Protein AF-A0A935ZAV9-F1 (afdb_monomer_lite)

Structure (mmCIF, N/CA/C/O backbone):
data_AF-A0A935ZAV9-F1
#
_entry.id   AF-A0A935ZAV9-F1
#
loop_
_atom_site.group_PDB
_atom_site.id
_atom_site.type_symbol
_atom_site.label_atom_id
_atom_site.label_alt_id
_atom_site.label_comp_id
_atom_site.label_asym_id
_atom_site.label_entity_id
_atom_site.label_seq_id
_atom_site.pdbx_PDB_ins_code
_atom_site.Cartn_x
_atom_site.Cartn_y
_atom_site.Cartn_z
_atom_site.occupancy
_atom_site.B_iso_or_equiv
_atom_site.auth_seq_id
_atom_site.auth_comp_id
_atom_site.auth_asym_id
_atom_site.auth_atom_id
_atom_site.pdbx_PDB_model_num
ATOM 1 N N . MET A 1 1 ? 14.485 34.099 -5.946 1.00 43.50 1 MET A N 1
ATOM 2 C CA . MET A 1 1 ? 13.187 33.545 -5.501 1.00 43.50 1 MET A CA 1
ATOM 3 C C . MET A 1 1 ? 12.694 32.534 -6.535 1.00 43.50 1 MET A C 1
ATOM 5 O O . MET A 1 1 ? 12.599 32.902 -7.694 1.00 43.50 1 MET A O 1
ATOM 9 N N . LYS A 1 2 ? 12.379 31.313 -6.068 1.00 45.59 2 LYS A N 1
ATOM 10 C CA . LYS A 1 2 ? 11.616 30.202 -6.690 1.00 45.59 2 LYS A CA 1
ATOM 11 C C . LYS A 1 2 ? 12.230 29.409 -7.869 1.00 45.59 2 LYS A C 1
ATOM 13 O O . LYS A 1 2 ? 12.026 29.769 -9.021 1.00 45.59 2 LYS A O 1
ATOM 18 N N . PRO A 1 3 ? 12.740 28.197 -7.570 1.00 45.09 3 PRO A N 1
ATOM 19 C CA . PRO A 1 3 ? 12.502 27.020 -8.402 1.00 45.09 3 PRO A CA 1
ATOM 20 C C . PRO A 1 3 ? 11.948 25.878 -7.530 1.00 45.09 3 PRO A C 1
ATOM 22 O O . PRO A 1 3 ? 12.701 25.144 -6.908 1.00 45.09 3 PRO A O 1
ATOM 25 N N . PHE A 1 4 ? 10.623 25.750 -7.432 1.00 43.78 4 PHE A N 1
ATOM 26 C CA . PHE A 1 4 ? 9.989 24.613 -6.733 1.00 43.78 4 PHE A CA 1
ATOM 27 C C . PHE A 1 4 ? 8.738 24.073 -7.446 1.00 43.78 4 PHE A C 1
ATOM 29 O O . PHE A 1 4 ? 8.015 23.256 -6.893 1.00 43.78 4 PHE A O 1
ATOM 36 N N . VAL A 1 5 ? 8.472 24.502 -8.686 1.00 46.38 5 VAL A N 1
ATOM 37 C CA . VAL A 1 5 ? 7.206 24.189 -9.382 1.00 46.38 5 VAL A CA 1
ATOM 38 C C . VAL A 1 5 ? 7.330 23.034 -10.393 1.00 46.38 5 VAL A C 1
ATOM 40 O O . VAL A 1 5 ? 6.319 22.494 -10.820 1.00 46.38 5 VAL A O 1
ATOM 43 N N . PHE A 1 6 ? 8.534 22.559 -10.731 1.00 43.16 6 PHE A N 1
ATOM 44 C CA . PHE A 1 6 ? 8.693 21.525 -11.773 1.00 43.16 6 PHE A CA 1
ATOM 45 C C . PHE A 1 6 ? 8.600 20.062 -11.297 1.00 43.16 6 PHE A C 1
ATOM 47 O O . PHE A 1 6 ? 8.481 19.167 -12.129 1.00 43.16 6 PHE A O 1
ATOM 54 N N . ALA A 1 7 ? 8.603 19.785 -9.990 1.00 44.31 7 ALA A N 1
ATOM 55 C CA . ALA A 1 7 ? 8.654 18.404 -9.490 1.00 44.31 7 ALA A CA 1
ATOM 56 C C . ALA A 1 7 ? 7.299 17.661 -9.514 1.00 44.31 7 ALA A C 1
ATOM 58 O O . ALA A 1 7 ? 7.276 16.434 -9.507 1.00 44.31 7 ALA A O 1
ATOM 59 N N . ALA A 1 8 ? 6.166 18.369 -9.585 1.00 42.06 8 ALA A N 1
ATOM 60 C CA . ALA A 1 8 ? 4.841 17.745 -9.482 1.00 42.06 8 ALA A CA 1
ATOM 61 C C . ALA A 1 8 ? 4.326 17.110 -10.793 1.00 42.06 8 ALA A C 1
ATOM 63 O O . ALA A 1 8 ? 3.397 16.310 -10.754 1.00 42.06 8 ALA A O 1
ATOM 64 N N . ALA A 1 9 ? 4.927 17.421 -11.949 1.00 39.69 9 ALA A N 1
ATOM 65 C CA . ALA A 1 9 ? 4.465 16.927 -13.254 1.00 39.69 9 ALA A CA 1
ATOM 66 C C . ALA A 1 9 ? 5.193 15.659 -13.754 1.00 39.69 9 ALA A C 1
ATOM 68 O O . ALA A 1 9 ? 4.781 15.073 -14.751 1.00 39.69 9 ALA A O 1
ATOM 69 N N . LEU A 1 10 ? 6.264 15.218 -13.082 1.00 41.69 10 LEU A N 1
ATOM 70 C CA . LEU A 1 10 ? 7.102 14.092 -13.531 1.00 41.69 10 LEU A CA 1
ATOM 71 C C . LEU A 1 10 ? 6.680 12.726 -12.968 1.00 41.69 10 LEU A C 1
ATOM 73 O O . LEU A 1 10 ? 6.936 11.703 -13.598 1.00 41.69 10 LEU A O 1
ATOM 77 N N . VAL A 1 11 ? 5.999 12.702 -11.821 1.00 43.56 11 VAL A N 1
ATOM 78 C CA . VAL A 1 11 ? 5.548 11.462 -11.167 1.00 43.56 11 VAL A CA 1
ATOM 79 C C . VAL A 1 11 ? 4.555 10.651 -12.023 1.00 43.56 11 VAL A C 1
ATOM 81 O O . VAL A 1 11 ? 4.775 9.448 -12.167 1.00 43.56 11 VAL A O 1
ATOM 84 N N . PRO A 1 12 ? 3.519 11.239 -12.664 1.00 43.62 12 PRO A N 1
ATOM 85 C CA . PRO A 1 12 ? 2.631 10.452 -13.524 1.00 43.62 12 PRO A CA 1
ATOM 86 C C . PRO A 1 12 ? 3.338 9.936 -14.789 1.00 43.62 12 PRO A C 1
ATOM 88 O O . PRO A 1 12 ? 3.048 8.832 -15.239 1.00 43.62 12 PRO A O 1
ATOM 91 N N . SER A 1 13 ? 4.310 10.674 -15.333 1.00 40.16 13 SER A N 1
ATOM 92 C CA . SER A 1 13 ? 4.983 10.313 -16.591 1.00 40.16 13 SER A CA 1
ATOM 93 C C . SER A 1 13 ? 5.904 9.097 -16.465 1.00 40.16 13 SER A C 1
ATOM 95 O O . SER A 1 13 ? 5.968 8.288 -17.387 1.00 40.16 13 SER A O 1
ATOM 97 N N . VAL A 1 14 ? 6.587 8.921 -15.328 1.00 47.88 14 VAL A N 1
ATOM 98 C CA . VAL A 1 14 ? 7.453 7.747 -15.099 1.00 47.88 14 VAL A CA 1
ATOM 99 C C . VAL A 1 14 ? 6.618 6.485 -14.871 1.00 47.88 14 VAL A C 1
ATOM 101 O O . VAL A 1 14 ? 6.943 5.428 -15.409 1.00 47.88 14 VAL A O 1
ATOM 104 N N . 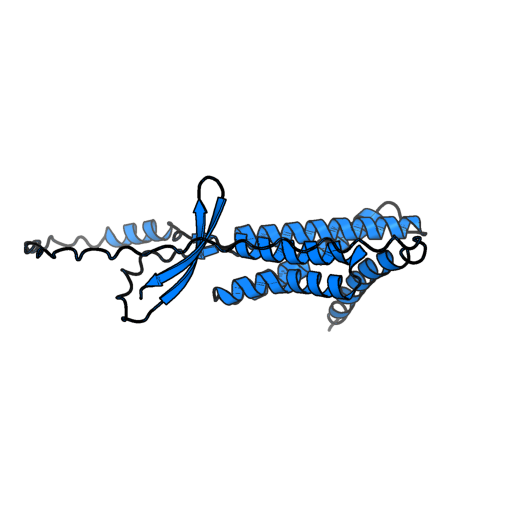LEU A 1 15 ? 5.498 6.598 -14.150 1.00 45.81 15 LEU A N 1
ATOM 105 C CA . LEU A 1 15 ? 4.590 5.470 -13.939 1.00 45.81 15 LEU A CA 1
ATOM 106 C C . LEU A 1 15 ? 3.912 5.037 -15.251 1.00 45.81 15 LEU A C 1
ATOM 108 O O . LEU A 1 15 ? 3.812 3.845 -15.534 1.00 45.81 15 LEU A O 1
ATOM 112 N N . VAL A 1 16 ? 3.519 6.002 -16.092 1.00 49.62 16 VAL A N 1
ATOM 113 C CA . VAL A 1 16 ? 2.984 5.738 -17.437 1.00 49.62 16 VAL A CA 1
ATOM 114 C C . VAL A 1 16 ? 4.049 5.117 -18.344 1.00 49.62 16 VAL A C 1
ATOM 116 O O . VAL A 1 16 ? 3.720 4.205 -19.097 1.00 49.62 16 VAL A O 1
ATOM 119 N N . ALA A 1 17 ? 5.319 5.524 -18.253 1.00 48.62 17 ALA A N 1
ATOM 120 C CA . ALA A 1 17 ? 6.398 4.970 -19.075 1.00 48.62 17 ALA A CA 1
ATOM 121 C C . ALA A 1 17 ? 6.732 3.508 -18.725 1.00 48.62 17 ALA A C 1
ATOM 123 O O . ALA A 1 17 ? 6.914 2.700 -19.633 1.00 48.62 17 ALA A O 1
ATOM 124 N N . ILE A 1 18 ? 6.747 3.143 -17.435 1.00 51.69 18 ILE A N 1
ATOM 125 C CA . ILE A 1 18 ? 6.980 1.752 -16.997 1.00 51.69 18 ILE A CA 1
ATOM 126 C C . ILE A 1 18 ? 5.826 0.839 -17.446 1.00 51.69 18 ILE A C 1
ATOM 128 O O . ILE A 1 18 ? 6.062 -0.274 -17.920 1.00 51.69 18 ILE A O 1
ATOM 132 N N . VAL A 1 19 ? 4.581 1.325 -17.378 1.00 50.53 19 VAL A N 1
ATOM 133 C CA . VAL A 1 19 ? 3.419 0.581 -17.890 1.00 50.53 19 VAL A CA 1
ATOM 134 C C . VAL A 1 19 ? 3.439 0.503 -19.423 1.00 50.53 19 VAL A C 1
ATOM 136 O O . VAL A 1 19 ? 3.189 -0.560 -19.978 1.00 50.53 19 VAL A O 1
ATOM 139 N N . SER A 1 20 ? 3.808 1.580 -20.121 1.00 45.84 20 SER A N 1
ATOM 140 C CA . SER A 1 20 ? 3.807 1.629 -21.595 1.00 45.84 20 SER A CA 1
ATOM 141 C C . SER A 1 20 ? 4.907 0.777 -22.233 1.00 45.84 20 SER A C 1
ATOM 143 O O . SER A 1 20 ? 4.665 0.143 -23.258 1.00 45.84 20 SER A O 1
ATOM 145 N N . ALA A 1 21 ? 6.095 0.698 -21.624 1.00 45.91 21 ALA A N 1
ATOM 146 C CA . ALA A 1 21 ? 7.195 -0.122 -22.140 1.00 45.91 21 ALA A CA 1
ATOM 147 C C . ALA A 1 21 ? 6.895 -1.633 -22.094 1.00 45.91 21 ALA A C 1
ATOM 149 O O . ALA A 1 21 ? 7.472 -2.393 -22.865 1.00 45.91 21 ALA A O 1
ATOM 150 N N . SER A 1 22 ? 5.956 -2.063 -21.244 1.00 47.69 22 SER A N 1
ATOM 151 C CA . SER A 1 22 ? 5.527 -3.466 -21.162 1.00 47.69 22 SER A CA 1
ATOM 152 C C . SER A 1 22 ? 4.466 -3.838 -22.211 1.00 47.69 22 SER A C 1
ATOM 154 O O . SER A 1 22 ? 4.274 -5.018 -22.484 1.00 47.69 22 SER A O 1
ATOM 156 N N . VAL A 1 23 ? 3.786 -2.857 -22.822 1.00 47.75 23 VAL A N 1
ATOM 157 C CA . VAL A 1 23 ? 2.702 -3.095 -23.799 1.00 47.75 23 VAL A CA 1
ATOM 158 C C . VAL A 1 23 ? 3.232 -3.184 -25.235 1.00 47.75 23 VAL A C 1
ATOM 160 O O . VAL A 1 23 ? 2.683 -3.928 -26.040 1.00 47.75 23 VAL A O 1
ATOM 163 N N . ALA A 1 24 ? 4.356 -2.532 -25.548 1.00 47.44 24 ALA A N 1
ATOM 164 C CA . ALA A 1 24 ? 4.949 -2.533 -26.893 1.00 47.44 24 ALA A CA 1
ATOM 165 C C . ALA A 1 24 ? 5.544 -3.891 -27.349 1.00 47.44 24 ALA A C 1
ATOM 167 O O . ALA A 1 24 ? 6.151 -3.963 -28.412 1.00 47.44 24 ALA A O 1
ATOM 168 N N . HIS A 1 25 ? 5.404 -4.959 -26.557 1.00 49.03 25 HIS A N 1
ATOM 169 C CA . HIS A 1 25 ? 5.819 -6.328 -26.903 1.00 49.03 25 HIS A CA 1
ATOM 170 C C . HIS A 1 25 ? 4.655 -7.334 -26.947 1.00 49.03 25 HIS A C 1
ATOM 172 O O . HIS A 1 25 ? 4.888 -8.520 -27.170 1.00 49.03 25 HIS A O 1
ATOM 178 N N . ALA A 1 26 ? 3.412 -6.896 -26.719 1.00 51.03 26 ALA A N 1
ATOM 179 C CA . ALA A 1 26 ? 2.262 -7.799 -26.649 1.00 51.03 26 ALA A CA 1
ATOM 180 C C . ALA A 1 26 ? 1.610 -8.093 -28.016 1.00 51.03 26 ALA A C 1
ATOM 182 O O . ALA A 1 26 ? 0.902 -9.090 -28.135 1.00 51.03 26 ALA A O 1
ATOM 183 N N . ASP A 1 27 ? 1.871 -7.277 -29.043 1.00 52.72 27 ASP A N 1
ATOM 184 C CA . ASP A 1 27 ? 1.200 -7.389 -30.350 1.00 52.72 27 ASP A CA 1
ATOM 185 C C . ASP A 1 27 ? 1.706 -8.554 -31.230 1.00 52.72 27 ASP A C 1
ATOM 187 O O . ASP A 1 27 ? 1.045 -8.908 -32.203 1.00 52.72 27 ASP A O 1
ATOM 191 N N . ASP A 1 28 ? 2.828 -9.195 -30.877 1.00 53.88 28 ASP A N 1
ATOM 192 C CA . ASP A 1 28 ? 3.418 -10.311 -31.643 1.00 53.88 28 ASP A CA 1
ATOM 193 C C . ASP A 1 28 ? 3.121 -11.706 -31.059 1.00 53.88 28 ASP A C 1
ATOM 195 O O . ASP A 1 28 ? 3.637 -12.719 -31.545 1.00 53.88 28 ASP A O 1
ATOM 199 N N . LEU A 1 29 ? 2.289 -11.810 -30.015 1.00 58.12 29 LEU A N 1
ATOM 200 C CA . LEU A 1 29 ? 1.934 -13.118 -29.467 1.00 58.12 29 LEU A CA 1
ATOM 201 C C . LEU A 1 29 ? 0.799 -13.765 -30.280 1.00 58.12 29 LEU A C 1
ATOM 203 O O . LEU A 1 29 ? -0.247 -13.145 -30.485 1.00 58.12 29 LEU A O 1
ATOM 207 N N . PRO A 1 30 ? 0.960 -15.025 -30.731 1.00 73.94 30 PRO A N 1
ATOM 208 C CA . PRO A 1 30 ? -0.109 -15.744 -31.410 1.00 73.94 30 PRO A CA 1
ATOM 209 C C . PRO A 1 30 ? -1.325 -15.845 -30.487 1.00 73.94 30 PRO A C 1
ATOM 211 O O . PRO A 1 30 ? -1.183 -16.134 -29.297 1.00 73.94 30 PRO A O 1
ATOM 214 N N . ALA A 1 31 ? -2.516 -15.613 -31.046 1.00 71.38 31 ALA A N 1
ATOM 215 C CA . ALA A 1 31 ? -3.776 -15.697 -30.320 1.00 71.38 31 ALA A CA 1
ATOM 216 C C . ALA A 1 31 ? -3.854 -17.018 -29.539 1.00 71.38 31 ALA A C 1
ATOM 218 O O . ALA A 1 31 ? -3.857 -18.105 -30.124 1.00 71.38 31 ALA A O 1
ATOM 219 N N . LEU A 1 32 ? -3.885 -16.920 -28.208 1.00 73.62 32 LEU A N 1
ATOM 220 C CA . LEU A 1 32 ? -4.107 -18.080 -27.358 1.00 73.62 32 LEU A CA 1
ATOM 221 C C . LEU A 1 32 ? -5.543 -18.589 -27.575 1.00 73.62 32 LEU A C 1
ATOM 223 O O . LEU A 1 32 ? -6.453 -17.781 -27.775 1.00 73.62 32 LEU A O 1
ATOM 227 N N . PRO A 1 33 ? -5.762 -19.915 -27.552 1.00 76.56 33 PRO A N 1
ATOM 228 C CA . PRO A 1 33 ? -7.097 -20.488 -27.669 1.00 76.56 33 PRO A CA 1
ATOM 229 C C . PRO A 1 33 ? -8.001 -19.962 -26.548 1.00 76.56 33 PRO A C 1
ATOM 231 O O . PRO A 1 33 ? -7.557 -19.826 -25.405 1.00 76.56 33 PRO A O 1
ATOM 234 N N . GLU A 1 34 ? -9.263 -19.672 -26.878 1.00 74.31 34 GLU A N 1
ATOM 235 C CA . GLU A 1 34 ? -10.252 -19.209 -25.904 1.00 74.31 34 GLU A CA 1
ATOM 236 C C . GLU A 1 34 ? -10.305 -20.162 -24.696 1.00 74.31 34 GLU A C 1
ATOM 238 O O . GLU A 1 34 ? -10.402 -21.384 -24.875 1.00 74.31 34 GLU A O 1
ATOM 243 N N . PRO A 1 35 ? -10.236 -19.644 -23.456 1.00 67.62 35 PRO A N 1
ATOM 244 C CA . PRO A 1 35 ? -10.343 -20.485 -22.279 1.00 67.62 35 PRO A CA 1
ATOM 245 C C . PRO A 1 35 ? -11.739 -21.108 -22.234 1.00 67.62 35 PRO A C 1
ATOM 247 O O . PRO A 1 35 ? -12.754 -20.411 -22.231 1.00 67.62 35 PRO A O 1
ATOM 250 N N . ALA A 1 36 ? -11.787 -22.440 -22.181 1.00 70.62 36 ALA A N 1
ATOM 251 C CA . ALA A 1 36 ? -13.021 -23.183 -21.991 1.00 70.62 36 ALA A CA 1
ATOM 252 C C . ALA A 1 36 ? -13.721 -22.694 -20.714 1.00 70.62 36 ALA A C 1
ATOM 254 O O . ALA A 1 36 ? -13.185 -22.818 -19.609 1.00 70.62 36 ALA A O 1
ATOM 255 N N . VAL A 1 37 ? -14.921 -22.131 -20.876 1.00 68.69 37 VAL A N 1
ATOM 256 C CA . VAL A 1 37 ? -15.784 -21.677 -19.781 1.00 68.69 37 VAL A CA 1
ATOM 257 C C . VAL A 1 37 ? -16.080 -22.878 -18.889 1.00 68.69 37 VAL A C 1
ATOM 259 O O . VAL A 1 37 ? -16.926 -23.717 -19.193 1.00 68.69 37 VAL A O 1
ATOM 262 N N . THR A 1 38 ? -15.331 -23.000 -17.798 1.00 67.44 38 THR A N 1
ATOM 263 C CA . THR A 1 38 ? -15.534 -24.066 -16.822 1.00 67.44 38 THR A CA 1
ATOM 264 C C . THR A 1 38 ? -16.689 -23.629 -15.928 1.00 67.44 38 THR A C 1
ATOM 266 O O . THR A 1 38 ? -16.660 -22.530 -15.372 1.00 67.44 38 THR A O 1
ATOM 269 N N . ALA A 1 39 ? -17.740 -24.446 -15.852 1.00 66.56 39 ALA A N 1
ATOM 270 C CA . ALA A 1 39 ? -18.952 -24.134 -15.101 1.00 66.56 39 ALA A CA 1
ATOM 271 C C . ALA A 1 39 ? -18.628 -23.760 -13.643 1.00 66.56 39 ALA A C 1
ATOM 273 O O . ALA A 1 39 ? -17.825 -24.424 -12.985 1.00 66.56 39 ALA A O 1
ATOM 274 N N . ALA A 1 40 ? -19.254 -22.687 -13.153 1.00 61.19 40 ALA A N 1
ATOM 275 C CA . ALA A 1 40 ? -19.058 -22.190 -11.798 1.00 61.19 40 ALA A CA 1
ATOM 276 C C . ALA A 1 40 ? -19.401 -23.271 -10.750 1.00 61.19 40 ALA A C 1
ATOM 278 O O . ALA A 1 40 ? -20.392 -23.991 -10.919 1.00 61.19 40 ALA A O 1
ATOM 279 N N . PRO A 1 41 ? -18.627 -23.386 -9.655 1.00 68.75 41 PRO A N 1
ATOM 280 C CA . PRO A 1 41 ? -18.925 -24.336 -8.595 1.00 68.75 41 PRO A CA 1
ATOM 281 C C . PRO A 1 41 ? -20.272 -24.002 -7.945 1.00 68.75 41 PRO A C 1
ATOM 283 O O . PRO A 1 41 ? -20.539 -22.864 -7.557 1.00 68.75 41 PRO A O 1
ATOM 286 N N . THR A 1 42 ? -21.131 -25.011 -7.817 1.00 68.06 42 THR A N 1
ATOM 287 C CA . THR A 1 42 ? -22.400 -24.908 -7.096 1.00 68.06 42 THR A CA 1
ATOM 288 C C . THR A 1 42 ? -22.112 -24.696 -5.609 1.00 68.06 42 THR A C 1
ATOM 290 O O . THR A 1 42 ? -21.649 -25.602 -4.917 1.00 68.06 42 THR A O 1
ATOM 293 N N . VAL A 1 43 ? -22.367 -23.485 -5.111 1.00 61.75 43 VAL A N 1
ATOM 294 C CA . VAL A 1 43 ? -22.243 -23.163 -3.684 1.00 61.75 43 VAL A CA 1
ATOM 295 C C . VAL A 1 43 ? -23.332 -23.922 -2.924 1.00 61.75 43 VAL A C 1
ATOM 297 O O . VAL A 1 43 ? -24.521 -23.664 -3.093 1.00 61.75 43 VAL A O 1
ATOM 300 N N . THR A 1 44 ? -22.922 -24.891 -2.105 1.00 72.06 44 THR A N 1
ATOM 301 C CA . THR A 1 44 ? -23.822 -25.646 -1.223 1.00 72.06 44 THR A CA 1
ATOM 302 C C . THR A 1 44 ? -24.180 -24.777 -0.018 1.00 72.06 44 THR A C 1
ATOM 304 O O . THR A 1 44 ? -23.295 -24.206 0.617 1.00 72.06 44 THR A O 1
ATOM 307 N N . ALA A 1 45 ? -25.474 -24.648 0.281 1.00 61.88 45 ALA A N 1
ATOM 308 C CA . ALA A 1 45 ? -25.972 -23.832 1.385 1.00 61.88 45 ALA A CA 1
ATOM 309 C C . ALA A 1 45 ? -25.423 -24.310 2.742 1.00 61.88 45 ALA A C 1
ATOM 311 O O . ALA A 1 45 ? -25.426 -25.506 3.039 1.00 61.88 45 ALA A O 1
ATOM 312 N N . ALA A 1 46 ? -24.964 -23.366 3.567 1.00 64.62 46 ALA A N 1
ATOM 313 C CA . ALA A 1 46 ? -24.486 -23.639 4.918 1.00 64.62 46 ALA A CA 1
ATOM 314 C C . ALA A 1 46 ? -25.649 -24.015 5.866 1.00 64.62 46 ALA A C 1
ATOM 316 O O . ALA A 1 46 ? -26.759 -23.498 5.707 1.00 64.62 46 ALA A O 1
ATOM 317 N N . PRO A 1 47 ? -25.414 -24.893 6.861 1.00 67.62 47 PRO A N 1
ATOM 318 C CA . PRO A 1 47 ? -26.436 -25.313 7.814 1.00 67.62 47 PRO A CA 1
ATOM 319 C C . PRO A 1 47 ? -26.879 -24.159 8.721 1.00 67.62 47 PRO A C 1
ATOM 321 O O . PRO A 1 47 ? -26.070 -23.367 9.202 1.00 67.62 47 PRO A O 1
ATOM 324 N N . SER A 1 48 ? -28.183 -24.086 8.983 1.00 64.81 48 SER A N 1
ATOM 325 C CA . SER A 1 48 ? -28.781 -23.115 9.899 1.00 64.81 48 SER A CA 1
ATOM 326 C C . SER A 1 48 ? -28.356 -23.395 11.344 1.00 64.81 48 SER A C 1
ATOM 328 O O . SER A 1 48 ? -28.655 -24.455 11.895 1.00 64.81 48 SER A O 1
ATOM 330 N N . VAL A 1 49 ? -27.681 -22.437 11.980 1.00 65.88 49 VAL A N 1
ATOM 331 C CA . VAL A 1 49 ? -27.360 -22.495 13.413 1.00 65.88 49 VAL A CA 1
ATOM 332 C C . VAL A 1 49 ? -28.607 -22.106 14.207 1.00 65.88 49 VAL A C 1
ATOM 334 O O . VAL A 1 49 ? -29.121 -20.999 14.073 1.00 65.88 49 VAL A O 1
ATOM 337 N N . THR A 1 50 ? -29.107 -23.028 15.030 1.00 68.19 50 THR A N 1
ATOM 338 C CA . THR A 1 50 ? -30.217 -22.771 15.958 1.00 68.19 50 THR A CA 1
ATOM 339 C C . THR A 1 50 ? -29.648 -22.193 17.253 1.00 68.19 50 THR A C 1
ATOM 341 O O . THR A 1 50 ? -28.872 -22.860 17.936 1.00 68.19 50 THR A O 1
ATOM 344 N N . LEU A 1 51 ? -30.008 -20.953 17.586 1.00 51.66 51 LEU A N 1
ATOM 345 C CA . LEU A 1 51 ? -29.618 -20.312 18.844 1.00 51.66 51 LEU A CA 1
ATOM 346 C C . LEU A 1 51 ? -30.379 -20.948 20.016 1.00 51.66 51 LEU A C 1
ATOM 348 O O . LEU A 1 51 ? -31.609 -20.967 20.034 1.00 51.66 51 LEU A O 1
ATOM 352 N N . VAL A 1 52 ? -29.639 -21.453 21.004 1.00 69.81 52 VAL A N 1
ATOM 353 C CA . VAL A 1 52 ? -30.188 -21.908 22.288 1.00 69.81 52 VAL A CA 1
ATOM 354 C C . VAL A 1 52 ? -30.370 -20.682 23.195 1.00 69.81 52 VAL A C 1
ATOM 356 O O . VAL A 1 52 ? -29.403 -19.946 23.397 1.00 69.81 52 VAL A O 1
ATOM 359 N N . PRO A 1 53 ? -31.569 -20.428 23.749 1.00 67.88 53 PRO A N 1
ATOM 360 C CA . PRO A 1 53 ? -31.791 -19.302 24.652 1.00 67.88 53 PRO A CA 1
ATOM 361 C C . PRO A 1 53 ? -31.031 -19.497 25.972 1.00 67.88 53 PRO A C 1
ATOM 363 O O . PRO A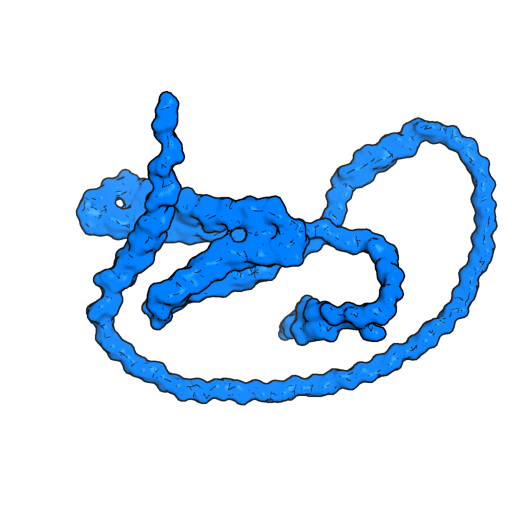 1 53 ? -31.142 -20.537 26.623 1.00 67.88 53 PRO A O 1
ATOM 366 N N . ALA A 1 54 ? -30.261 -18.482 26.372 1.00 62.53 54 ALA A N 1
ATOM 367 C CA . ALA A 1 54 ? -29.541 -18.460 27.640 1.00 62.53 54 ALA A CA 1
ATOM 368 C C . ALA A 1 54 ? -30.511 -18.277 28.820 1.00 62.53 54 ALA A C 1
ATOM 370 O O . ALA A 1 54 ? -31.376 -17.400 28.804 1.00 62.53 54 ALA A O 1
ATOM 371 N N . ALA A 1 55 ? -30.359 -19.109 29.852 1.00 65.81 55 ALA A N 1
ATOM 372 C CA . ALA A 1 55 ? -31.150 -19.034 31.074 1.00 65.81 55 ALA A CA 1
ATOM 373 C C . ALA A 1 55 ? -30.793 -17.775 31.900 1.00 65.81 55 ALA A C 1
ATOM 375 O O . ALA A 1 55 ? -29.614 -17.430 32.004 1.00 65.81 55 ALA A O 1
ATOM 376 N N . PRO A 1 56 ? -31.777 -17.101 32.523 1.00 67.12 56 PRO A N 1
ATOM 377 C CA . PRO A 1 56 ? -31.535 -15.917 33.343 1.00 67.12 56 PRO A CA 1
ATOM 378 C C . PRO A 1 56 ? -30.776 -16.277 34.628 1.00 67.12 56 PRO A C 1
ATOM 380 O O . PRO A 1 56 ? -31.216 -17.119 35.413 1.00 67.12 56 PRO A O 1
ATOM 383 N N . ALA A 1 57 ? -29.637 -15.621 34.857 1.00 60.06 57 ALA A N 1
ATOM 384 C CA . ALA A 1 57 ? -28.875 -15.748 36.093 1.00 60.06 57 ALA A CA 1
ATOM 385 C C . ALA A 1 57 ? -29.568 -14.988 37.238 1.00 60.06 57 ALA A C 1
ATOM 387 O O . ALA A 1 57 ? -29.913 -13.812 37.109 1.00 60.06 57 ALA A O 1
ATOM 388 N N . ALA A 1 58 ? -29.762 -15.669 38.367 1.00 58.09 58 ALA A N 1
ATOM 389 C CA . ALA A 1 58 ? -30.316 -15.098 39.587 1.00 58.09 58 ALA A CA 1
ATOM 390 C C . ALA A 1 58 ? -29.318 -14.127 40.244 1.00 58.09 58 ALA A C 1
ATOM 392 O O . ALA A 1 58 ? -28.168 -14.477 40.502 1.00 58.09 58 ALA A O 1
ATOM 393 N N . THR A 1 59 ? -29.772 -12.911 40.544 1.00 55.22 59 THR A N 1
ATOM 394 C CA . THR A 1 59 ? -29.000 -11.880 41.247 1.00 55.22 59 THR A CA 1
ATOM 395 C C . THR A 1 59 ? -29.079 -12.078 42.760 1.00 55.22 59 THR A C 1
ATOM 397 O O . THR A 1 59 ? -30.131 -11.853 43.362 1.00 55.22 59 THR A O 1
ATOM 400 N N . THR A 1 60 ? -27.968 -12.441 43.397 1.00 60.19 60 THR A N 1
ATOM 401 C CA . THR A 1 60 ? -27.783 -12.300 44.849 1.00 60.19 60 THR A CA 1
ATOM 402 C C . THR A 1 60 ? -27.285 -10.885 45.178 1.00 60.19 60 THR A C 1
ATOM 404 O O . THR A 1 60 ? -26.353 -10.404 44.531 1.00 60.19 60 THR A O 1
ATOM 407 N N . PRO A 1 61 ? -27.875 -10.189 46.169 1.00 67.50 61 PRO A N 1
ATOM 408 C CA . PRO A 1 61 ? -27.409 -8.870 46.585 1.00 67.50 61 PRO A CA 1
ATOM 409 C C . PRO A 1 61 ? -26.047 -8.962 47.302 1.00 67.50 61 PRO A C 1
ATOM 411 O O . PRO A 1 61 ? -25.851 -9.861 48.125 1.00 67.50 61 PRO A O 1
ATOM 414 N N . PRO A 1 62 ? -25.104 -8.043 47.022 1.00 72.44 62 PRO A N 1
ATOM 415 C CA . PRO A 1 62 ? -23.810 -8.016 47.690 1.00 72.44 62 PRO A CA 1
ATOM 416 C C . PRO A 1 62 ? -23.939 -7.569 49.161 1.00 72.44 62 PRO A C 1
ATOM 418 O O . PRO A 1 62 ? -24.731 -6.672 49.468 1.00 72.44 62 PRO A O 1
ATOM 421 N N . PRO A 1 63 ? -23.160 -8.162 50.084 1.00 70.94 63 PRO A N 1
ATOM 422 C CA . PRO A 1 63 ? -23.118 -7.751 51.484 1.00 70.94 63 PRO A CA 1
ATOM 423 C C . PRO A 1 63 ? -22.532 -6.340 51.633 1.00 70.94 63 PRO A C 1
ATOM 425 O O . PRO A 1 63 ? -21.540 -5.987 50.996 1.00 70.94 63 PRO A O 1
ATOM 428 N N . ALA A 1 64 ? -23.156 -5.535 52.496 1.00 68.25 64 ALA A N 1
ATOM 429 C CA . ALA A 1 64 ? -22.746 -4.167 52.794 1.00 68.25 64 ALA A CA 1
ATOM 430 C C . ALA A 1 64 ? -21.319 -4.134 53.373 1.00 68.25 64 ALA A C 1
ATOM 432 O O . ALA A 1 64 ? -21.069 -4.629 54.472 1.00 68.25 64 ALA A O 1
ATOM 433 N N . ALA A 1 65 ? -20.382 -3.552 52.622 1.00 64.19 65 ALA A N 1
ATOM 434 C CA . ALA A 1 65 ? -19.003 -3.379 53.055 1.00 64.19 65 ALA A CA 1
ATOM 435 C C . ALA A 1 65 ? -18.900 -2.295 54.143 1.00 64.19 65 ALA A C 1
ATOM 437 O O . ALA A 1 65 ? -19.448 -1.199 54.012 1.00 64.19 65 ALA A O 1
ATOM 438 N N . ALA A 1 66 ? -18.176 -2.614 55.216 1.00 64.62 66 ALA A N 1
ATOM 439 C CA . ALA A 1 66 ? -17.847 -1.693 56.295 1.00 64.62 66 ALA A CA 1
ATOM 440 C C . ALA A 1 66 ? -16.977 -0.533 55.781 1.00 64.62 66 ALA A C 1
ATOM 442 O O . ALA A 1 66 ? -16.042 -0.740 55.006 1.00 64.62 66 ALA A O 1
ATOM 443 N N . GLN A 1 67 ? -17.281 0.689 56.224 1.00 63.16 67 GLN A N 1
ATOM 444 C CA . GLN A 1 67 ? -16.532 1.883 55.837 1.00 63.16 67 GLN A CA 1
ATOM 445 C C . GLN A 1 67 ? -15.110 1.854 56.429 1.00 63.16 67 GLN A C 1
ATOM 447 O O . GLN A 1 67 ? -14.966 1.686 57.644 1.00 63.16 67 GLN A O 1
ATOM 452 N N . PRO A 1 68 ? -14.053 2.033 55.614 1.00 67.94 68 PRO A N 1
ATOM 453 C CA . PRO A 1 68 ? -12.686 2.131 56.108 1.00 67.94 68 PRO A CA 1
ATOM 454 C C . PRO A 1 68 ? -12.486 3.414 56.921 1.00 67.94 68 PRO A C 1
ATOM 456 O O . PRO A 1 68 ? -12.794 4.514 56.463 1.00 67.94 68 PRO A O 1
ATOM 459 N N . VAL A 1 69 ? -11.929 3.270 58.122 1.00 69.88 69 VAL A N 1
ATOM 460 C CA . VAL A 1 69 ? -11.481 4.384 58.965 1.00 69.88 69 VAL A CA 1
ATOM 461 C C . VAL A 1 69 ? -10.326 5.107 58.266 1.00 69.88 69 VAL A C 1
ATOM 463 O O . VAL A 1 69 ? -9.343 4.484 57.867 1.00 69.88 69 VAL A O 1
ATOM 466 N N . ALA A 1 70 ? -10.457 6.425 58.099 1.00 60.84 70 ALA A N 1
ATOM 467 C CA . ALA A 1 70 ? -9.487 7.267 57.408 1.00 60.84 70 ALA A CA 1
ATOM 468 C C . ALA A 1 70 ? -8.129 7.283 58.134 1.00 60.84 70 ALA A C 1
ATOM 470 O O . ALA A 1 70 ? -8.019 7.762 59.264 1.00 60.84 70 ALA A O 1
ATOM 471 N N . ALA A 1 71 ? -7.089 6.776 57.471 1.00 67.62 71 ALA A N 1
ATOM 472 C CA . ALA A 1 71 ? -5.711 6.906 57.925 1.00 67.62 71 ALA A CA 1
ATOM 473 C C . ALA A 1 71 ? -5.135 8.292 57.550 1.00 67.62 71 ALA A C 1
ATOM 475 O O . ALA A 1 71 ? -5.496 8.842 56.507 1.00 67.62 71 ALA A O 1
ATOM 476 N N . PRO A 1 72 ? -4.230 8.859 58.370 1.00 63.19 72 PRO A N 1
ATOM 477 C CA . PRO A 1 72 ? -3.621 10.166 58.137 1.00 63.19 72 PRO A CA 1
ATOM 478 C C . PRO A 1 72 ? -2.769 10.191 56.858 1.00 63.19 72 PRO A C 1
ATOM 480 O O . PRO A 1 72 ? -1.862 9.382 56.662 1.00 63.19 72 PRO A O 1
ATOM 483 N N . SER A 1 73 ? -3.066 11.150 55.984 1.00 56.62 73 SER A N 1
ATOM 484 C CA . SER A 1 73 ? -2.478 11.308 54.655 1.00 56.62 73 SER A CA 1
ATOM 485 C C . SER A 1 73 ? -1.038 11.823 54.733 1.00 56.62 73 SER A C 1
ATOM 487 O O . SER A 1 73 ? -0.794 12.948 55.161 1.00 56.62 73 SER A O 1
ATOM 489 N N . THR A 1 74 ? -0.073 11.031 54.262 1.00 57.66 74 THR A N 1
ATOM 490 C CA . THR A 1 74 ? 1.294 11.494 53.970 1.00 57.66 74 THR A CA 1
ATOM 491 C C . THR A 1 74 ? 1.338 11.986 52.512 1.00 57.66 74 THR A C 1
ATOM 493 O O . THR A 1 74 ? 1.233 11.169 51.597 1.00 57.66 74 THR A O 1
ATOM 496 N N . PRO A 1 75 ? 1.473 13.297 52.239 1.00 61.53 75 PRO A N 1
ATOM 497 C CA . PRO A 1 75 ? 1.259 13.862 50.899 1.00 61.53 75 PRO A CA 1
ATOM 498 C C . PRO A 1 75 ? 2.365 13.583 49.855 1.00 61.53 75 PRO A C 1
ATOM 500 O O . PRO A 1 75 ? 2.251 14.042 48.723 1.00 61.53 75 PRO A O 1
ATOM 503 N N . THR A 1 76 ? 3.416 12.816 50.169 1.00 61.62 76 THR A N 1
ATOM 504 C CA . THR A 1 76 ? 4.644 12.795 49.340 1.00 61.62 76 THR A CA 1
ATOM 505 C C . THR A 1 76 ? 4.811 11.561 48.433 1.00 61.62 76 THR A C 1
ATOM 507 O O . THR A 1 76 ? 5.561 11.620 47.463 1.00 61.62 76 THR A O 1
ATOM 510 N N . LEU A 1 77 ? 4.098 10.448 48.656 1.00 57.78 77 LEU A N 1
ATOM 511 C CA . LEU A 1 77 ? 4.288 9.215 47.857 1.00 57.78 77 LEU A CA 1
ATOM 512 C C . LEU A 1 77 ? 3.348 9.068 46.645 1.00 57.78 77 LEU A C 1
ATOM 514 O O . LEU A 1 77 ? 3.640 8.292 45.735 1.00 57.78 77 LEU A O 1
ATOM 518 N N . VAL A 1 78 ? 2.253 9.830 46.580 1.00 59.09 78 VAL A N 1
ATOM 519 C CA . VAL A 1 78 ? 1.254 9.710 45.497 1.00 59.09 78 VAL A CA 1
ATOM 520 C C . VAL A 1 78 ? 1.762 10.303 44.175 1.00 59.09 78 VAL A C 1
ATOM 522 O O . VAL A 1 78 ? 1.494 9.753 43.109 1.00 59.09 78 VAL A O 1
ATOM 525 N N . ALA A 1 79 ? 2.562 11.373 44.226 1.00 60.03 79 ALA A N 1
ATOM 526 C CA . ALA A 1 79 ? 3.122 12.001 43.026 1.00 60.03 79 ALA A CA 1
ATOM 527 C C . ALA A 1 79 ? 4.144 11.103 42.301 1.00 60.03 79 ALA A C 1
ATOM 529 O O . ALA A 1 79 ? 4.198 11.105 41.075 1.00 60.03 79 ALA A O 1
ATOM 530 N N . ARG A 1 80 ? 4.912 10.285 43.040 1.00 59.50 80 ARG A N 1
ATOM 531 C CA . ARG A 1 80 ? 5.934 9.401 42.454 1.00 59.50 80 ARG A CA 1
ATOM 532 C C . ARG A 1 80 ? 5.328 8.191 41.739 1.00 59.50 80 ARG A C 1
ATOM 534 O O . ARG A 1 80 ? 5.786 7.837 40.662 1.00 59.50 80 ARG A O 1
ATOM 541 N N . ARG A 1 81 ? 4.251 7.613 42.286 1.00 57.25 81 ARG A N 1
ATOM 542 C CA . ARG A 1 81 ? 3.558 6.471 41.663 1.00 57.25 81 ARG A CA 1
ATOM 543 C C . ARG A 1 81 ? 2.871 6.854 40.342 1.00 57.25 81 ARG A C 1
ATOM 545 O O . ARG A 1 81 ? 2.790 6.029 39.440 1.00 57.25 81 ARG A O 1
ATOM 552 N N . ARG A 1 82 ? 2.428 8.110 40.200 1.00 57.72 82 ARG A N 1
ATOM 553 C CA . ARG A 1 82 ? 1.810 8.616 38.961 1.00 57.72 82 ARG A CA 1
ATOM 554 C C . ARG A 1 82 ? 2.805 8.695 37.796 1.00 57.72 82 ARG A C 1
ATOM 556 O O . ARG A 1 82 ? 2.456 8.286 36.699 1.00 57.72 82 ARG A O 1
ATOM 563 N N . ALA A 1 83 ? 4.038 9.127 38.060 1.00 61.09 83 ALA A N 1
ATOM 564 C CA . ALA A 1 83 ? 5.091 9.210 37.044 1.00 61.09 83 ALA A CA 1
ATOM 565 C C . ALA A 1 83 ? 5.615 7.828 36.598 1.00 61.09 83 ALA A C 1
ATOM 567 O O . ALA A 1 83 ? 6.040 7.675 35.460 1.00 61.09 83 ALA A O 1
ATOM 568 N N . GLU A 1 84 ? 5.558 6.807 37.463 1.00 62.78 84 GLU A N 1
ATOM 569 C CA . GLU A 1 84 ? 5.932 5.430 37.090 1.00 62.78 84 GLU A CA 1
ATOM 570 C C . GLU A 1 84 ? 4.843 4.704 36.285 1.00 62.78 84 GLU A C 1
ATOM 572 O O . GLU A 1 84 ? 5.164 3.804 35.519 1.00 62.78 84 GLU A O 1
ATOM 577 N N . THR A 1 85 ? 3.571 5.110 36.397 1.00 58.41 85 THR A N 1
ATOM 578 C CA . THR A 1 85 ? 2.476 4.506 35.606 1.00 58.41 85 THR A CA 1
ATOM 579 C C . THR A 1 85 ? 2.315 5.167 34.228 1.00 58.41 85 THR A C 1
ATOM 581 O O . THR A 1 85 ? 1.710 4.590 33.334 1.00 58.41 85 THR A O 1
ATOM 584 N N . GLU A 1 86 ? 2.894 6.352 34.006 1.00 60.78 86 GLU A N 1
ATOM 585 C CA . GLU A 1 86 ? 2.878 7.037 32.698 1.00 60.78 86 GLU A CA 1
ATOM 586 C C . GLU A 1 86 ? 3.769 6.369 31.630 1.00 60.78 86 GLU A C 1
ATOM 588 O O . GLU A 1 86 ? 3.714 6.758 30.465 1.00 60.78 86 GLU A O 1
ATOM 593 N N . GLY A 1 87 ? 4.571 5.363 31.998 1.00 66.56 87 GLY A N 1
ATOM 594 C CA . GLY A 1 87 ? 5.449 4.640 31.071 1.00 66.56 87 GLY A CA 1
ATOM 595 C C . GLY A 1 87 ? 4.856 3.369 30.457 1.00 66.56 87 GLY A C 1
ATOM 596 O O . GLY A 1 87 ? 5.427 2.844 29.501 1.00 66.56 87 GLY A O 1
ATOM 597 N N . GLU A 1 88 ? 3.740 2.856 30.979 1.00 77.88 88 GLU A N 1
ATOM 598 C CA . GLU A 1 88 ? 3.119 1.651 30.430 1.00 77.88 88 GLU A CA 1
ATOM 599 C C . GLU A 1 88 ? 2.186 2.068 29.289 1.00 77.88 88 GLU A C 1
ATOM 601 O O . GLU A 1 88 ? 1.049 2.490 29.509 1.00 77.88 88 GLU A O 1
ATOM 606 N N . GLU A 1 89 ? 2.714 2.052 28.056 1.00 79.44 89 GLU A N 1
ATOM 607 C CA . GLU A 1 89 ? 1.921 2.341 26.861 1.00 79.44 89 GLU A CA 1
ATOM 608 C C . GLU A 1 89 ? 0.651 1.491 26.896 1.00 79.44 89 GLU A C 1
ATOM 610 O O . GLU A 1 89 ? 0.717 0.263 26.989 1.00 79.44 89 GLU A O 1
ATOM 615 N N . ALA A 1 90 ? -0.505 2.152 26.814 1.00 82.56 90 ALA A N 1
ATOM 616 C CA . ALA A 1 90 ? -1.784 1.470 26.727 1.00 82.56 90 ALA A CA 1
ATOM 617 C C . ALA A 1 90 ? -1.692 0.336 25.687 1.00 82.56 90 ALA A C 1
ATOM 619 O O . ALA A 1 90 ? -1.242 0.625 24.570 1.00 82.56 90 ALA A O 1
ATOM 620 N N . PRO A 1 91 ? -2.089 -0.920 26.008 1.00 88.19 91 PRO A N 1
ATOM 621 C CA . PRO A 1 91 ? -2.210 -1.994 25.032 1.00 88.19 91 PRO A CA 1
ATOM 622 C C . PRO A 1 91 ? -2.793 -1.474 23.726 1.00 88.19 91 PRO A C 1
ATOM 624 O O . PRO A 1 91 ? -3.736 -0.685 23.737 1.00 88.19 91 PRO A O 1
ATOM 627 N N . ARG A 1 92 ? -2.192 -1.882 22.609 1.00 92.25 92 ARG A N 1
ATOM 628 C CA . ARG A 1 92 ? -2.620 -1.487 21.270 1.00 92.25 92 ARG A CA 1
ATOM 629 C C . ARG A 1 92 ? -3.151 -2.701 20.523 1.00 92.25 92 ARG A C 1
ATOM 631 O O . ARG A 1 92 ? -2.462 -3.717 20.445 1.00 92.25 92 ARG A O 1
ATOM 638 N N . GLU A 1 93 ? -4.340 -2.576 19.957 1.00 93.62 93 GLU A N 1
ATOM 639 C CA . GLU A 1 93 ? -4.915 -3.548 19.035 1.00 93.62 93 GLU A CA 1
ATOM 640 C C . GLU A 1 93 ? -4.336 -3.340 17.634 1.00 93.62 93 GLU A C 1
ATOM 642 O O . GLU A 1 93 ? -4.053 -2.218 17.206 1.00 93.62 93 GLU A O 1
ATOM 647 N N . TRP A 1 94 ? -4.083 -4.443 16.935 1.00 95.81 94 TRP A N 1
ATOM 648 C CA . TRP A 1 94 ? -3.456 -4.438 15.619 1.00 95.81 94 TRP A CA 1
ATOM 649 C C . TRP A 1 94 ? -4.480 -4.786 14.543 1.00 95.81 94 TRP A C 1
ATOM 651 O O . TRP A 1 94 ? -5.037 -5.882 14.548 1.00 95.81 94 TRP A O 1
ATOM 661 N N . TYR A 1 95 ? -4.674 -3.874 13.590 1.00 96.62 95 TYR A N 1
ATOM 662 C CA . TYR A 1 95 ? -5.573 -4.061 12.447 1.00 96.62 95 TYR A CA 1
ATOM 663 C C . TYR A 1 95 ? -4.825 -4.119 11.105 1.00 96.62 95 TYR A C 1
ATOM 665 O O . TYR A 1 95 ? -5.442 -4.087 10.041 1.00 96.62 95 TYR A O 1
ATOM 673 N N . GLY A 1 96 ? -3.493 -4.252 11.123 1.00 95.56 96 GLY A N 1
ATOM 674 C CA . GLY A 1 96 ? -2.664 -4.248 9.909 1.00 95.56 96 GLY A CA 1
ATOM 675 C C . GLY A 1 96 ? -2.917 -5.402 8.941 1.00 95.56 96 GLY A C 1
ATOM 676 O O . GLY A 1 96 ? -2.586 -5.291 7.766 1.00 95.56 96 GLY A O 1
ATOM 677 N N . TYR A 1 97 ? -3.559 -6.490 9.374 1.00 96.56 97 TYR A N 1
ATOM 678 C CA . TYR A 1 97 ? -3.988 -7.535 8.441 1.00 96.56 97 TYR A CA 1
ATOM 679 C C . TYR A 1 97 ? -5.029 -7.019 7.430 1.00 96.56 97 TYR A C 1
ATOM 681 O O . TYR A 1 97 ? -5.067 -7.504 6.302 1.00 96.56 97 TYR A O 1
ATOM 689 N N . GLN A 1 98 ? -5.852 -6.028 7.801 1.00 97.00 98 GLN A N 1
ATOM 690 C CA . GLN A 1 98 ? -6.856 -5.455 6.904 1.00 97.00 98 GLN A CA 1
ATOM 691 C C . GLN A 1 98 ? -6.194 -4.666 5.774 1.00 97.00 98 GLN A C 1
ATOM 693 O O . GLN A 1 98 ? -6.567 -4.839 4.615 1.00 97.00 98 GLN A O 1
ATOM 698 N N . THR A 1 99 ? -5.179 -3.851 6.090 1.00 96.94 99 THR A N 1
ATOM 699 C CA . THR A 1 99 ? -4.426 -3.119 5.063 1.00 96.94 99 THR A CA 1
ATOM 700 C C . THR A 1 99 ? -3.634 -4.079 4.178 1.00 96.94 99 THR A C 1
ATOM 702 O O . THR A 1 99 ? -3.718 -3.974 2.958 1.00 96.94 99 THR A O 1
ATOM 705 N N . LEU A 1 100 ? -3.010 -5.116 4.755 1.00 96.88 100 LEU A N 1
ATOM 706 C CA . LEU A 1 100 ? -2.310 -6.161 3.997 1.00 96.88 100 LEU A CA 1
ATOM 707 C C . LEU A 1 100 ? -3.194 -6.859 2.954 1.00 96.88 100 LEU A C 1
ATOM 709 O O . LEU A 1 100 ? -2.755 -7.066 1.824 1.00 96.88 100 LEU A O 1
ATOM 713 N N . VAL A 1 101 ? -4.431 -7.228 3.304 1.00 97.75 101 VAL A N 1
ATOM 714 C CA . VAL A 1 101 ? -5.355 -7.869 2.351 1.00 97.75 101 VAL A CA 1
ATOM 715 C C . VAL A 1 101 ? -5.683 -6.929 1.191 1.00 97.75 101 VAL A C 1
ATOM 717 O O . VAL A 1 101 ? -5.670 -7.353 0.034 1.00 97.75 101 VAL A O 1
ATOM 720 N N . VAL A 1 102 ? -5.948 -5.654 1.483 1.00 97.81 102 VAL A N 1
ATOM 721 C CA . VAL A 1 102 ? -6.250 -4.648 0.458 1.00 97.81 102 VAL A CA 1
ATOM 722 C C . VAL A 1 102 ? -5.038 -4.396 -0.446 1.00 97.81 102 VAL A C 1
ATOM 724 O O . VAL A 1 102 ? -5.187 -4.298 -1.665 1.00 97.81 102 VAL A O 1
ATOM 727 N N . ASP A 1 103 ? -3.836 -4.381 0.123 1.00 97.75 103 ASP A N 1
ATOM 728 C CA . ASP A 1 103 ? -2.589 -4.193 -0.619 1.00 97.75 103 ASP A CA 1
ATOM 729 C C . ASP A 1 103 ? -2.293 -5.355 -1.549 1.00 97.75 103 ASP A C 1
ATOM 731 O O . ASP A 1 103 ? -1.987 -5.149 -2.724 1.00 97.75 103 ASP A O 1
ATOM 735 N N . LEU A 1 104 ? -2.439 -6.583 -1.050 1.00 97.62 104 LEU A N 1
ATOM 736 C CA . LEU A 1 104 ? -2.285 -7.784 -1.861 1.00 97.62 104 LEU A CA 1
ATOM 737 C C . LEU A 1 104 ? -3.317 -7.832 -2.989 1.00 97.62 104 LEU A C 1
ATOM 739 O O . LEU A 1 104 ? -2.968 -8.218 -4.103 1.00 97.62 104 LEU A O 1
ATOM 743 N N . ALA A 1 105 ? -4.556 -7.398 -2.742 1.00 97.69 105 ALA A N 1
ATOM 744 C CA . ALA A 1 105 ? -5.563 -7.283 -3.791 1.00 97.69 105 ALA A CA 1
ATOM 745 C C . ALA A 1 105 ? -5.155 -6.250 -4.857 1.00 97.69 105 ALA A C 1
ATOM 747 O O . ALA A 1 105 ? -5.202 -6.550 -6.050 1.00 97.69 105 ALA A O 1
ATOM 748 N N . GLY A 1 106 ? -4.701 -5.060 -4.445 1.00 97.50 106 GLY A N 1
ATOM 749 C CA . GLY A 1 106 ? -4.228 -4.014 -5.357 1.00 97.50 106 GLY A CA 1
ATOM 750 C C . GLY A 1 106 ? -3.024 -4.449 -6.198 1.00 97.50 106 GLY A C 1
ATOM 751 O O . GLY A 1 106 ? -3.022 -4.300 -7.423 1.00 97.50 106 GLY A O 1
ATOM 752 N N . ILE A 1 107 ? -2.025 -5.064 -5.563 1.00 96.56 107 ILE A N 1
ATOM 753 C CA . ILE A 1 107 ? -0.841 -5.611 -6.238 1.00 96.56 107 ILE A CA 1
ATOM 754 C C . ILE A 1 107 ? -1.234 -6.746 -7.183 1.00 96.56 107 ILE A C 1
ATOM 756 O O . ILE A 1 107 ? -0.803 -6.749 -8.334 1.00 96.56 107 ILE A O 1
ATOM 760 N N . GLY A 1 108 ? -2.068 -7.684 -6.729 1.00 96.12 108 GLY A N 1
ATOM 761 C CA . GLY A 1 108 ? -2.532 -8.811 -7.535 1.00 96.12 108 GLY A CA 1
ATOM 762 C C . GLY A 1 108 ? -3.274 -8.358 -8.792 1.00 96.12 108 GLY A C 1
ATOM 763 O O . GLY A 1 108 ? -2.979 -8.841 -9.883 1.00 96.12 108 GLY A O 1
ATOM 764 N N . MET A 1 109 ? -4.169 -7.372 -8.669 1.00 96.25 109 MET A N 1
ATOM 765 C CA . MET A 1 109 ? -4.843 -6.753 -9.817 1.00 96.25 109 MET A CA 1
ATOM 766 C C . MET A 1 109 ? -3.851 -6.057 -10.756 1.00 96.25 109 MET A C 1
ATOM 768 O O . MET A 1 109 ? -3.927 -6.236 -11.969 1.00 96.25 109 MET A O 1
ATOM 772 N N . THR A 1 110 ? -2.881 -5.320 -10.209 1.00 94.56 110 THR A N 1
ATOM 773 C CA . THR A 1 110 ? -1.855 -4.638 -11.014 1.00 94.56 110 THR A CA 1
ATOM 774 C C . THR A 1 110 ? -0.998 -5.636 -11.795 1.00 94.56 110 THR A C 1
ATOM 776 O O . THR A 1 110 ? -0.770 -5.451 -12.987 1.00 94.56 110 THR A O 1
ATOM 779 N N . ALA A 1 111 ? -0.565 -6.726 -11.157 1.00 92.81 111 ALA A N 1
ATOM 780 C CA . ALA A 1 111 ? 0.209 -7.787 -11.797 1.00 92.81 111 ALA A CA 1
ATOM 781 C C . ALA A 1 111 ? -0.617 -8.563 -12.840 1.00 92.81 111 ALA A C 1
ATOM 783 O O . ALA A 1 111 ? -0.113 -8.904 -13.909 1.00 92.81 111 ALA A O 1
ATOM 784 N N . GLY A 1 112 ? -1.904 -8.796 -12.565 1.00 92.50 112 GLY A N 1
ATOM 785 C CA . GLY A 1 112 ? -2.836 -9.455 -13.483 1.00 92.50 112 GLY A CA 1
ATOM 786 C C . GLY A 1 112 ? -3.168 -8.641 -14.739 1.00 92.50 112 GLY A C 1
ATOM 787 O O . GLY A 1 112 ? -3.708 -9.188 -15.702 1.00 92.50 112 GLY A O 1
ATOM 788 N N . ALA A 1 113 ? -2.818 -7.353 -14.779 1.00 93.25 113 ALA A N 1
ATOM 789 C CA . ALA A 1 113 ? -3.076 -6.488 -15.926 1.00 93.25 113 ALA A CA 1
ATOM 790 C C . ALA A 1 113 ? -2.385 -6.943 -17.222 1.00 93.25 113 ALA A C 1
ATOM 792 O O . ALA A 1 113 ? -2.848 -6.577 -18.300 1.00 93.25 113 ALA A O 1
ATOM 793 N N . ALA A 1 114 ? -1.357 -7.796 -17.145 1.00 85.94 114 ALA A N 1
ATOM 794 C CA . ALA A 1 114 ? -0.775 -8.444 -18.322 1.00 85.94 114 ALA A CA 1
ATOM 795 C C . ALA A 1 114 ? -1.812 -9.250 -19.136 1.00 85.94 114 ALA A C 1
ATOM 797 O O . ALA A 1 114 ? -1.690 -9.338 -20.352 1.00 85.94 114 ALA A O 1
ATOM 798 N N . GLY A 1 115 ? -2.847 -9.800 -18.484 1.00 84.62 115 GLY A N 1
ATOM 799 C CA . 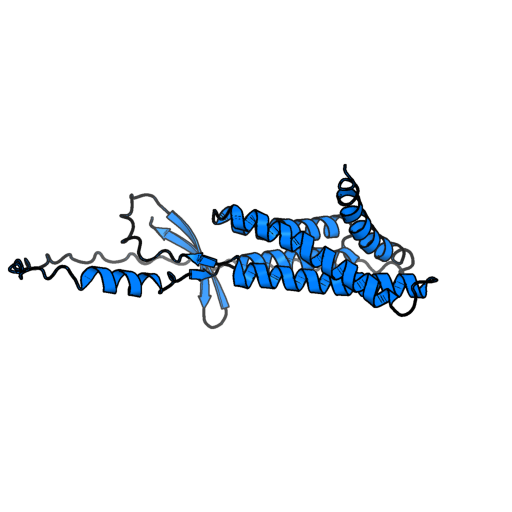GLY A 1 115 ? -3.966 -10.489 -19.145 1.00 84.62 115 GLY A CA 1
ATOM 800 C C . GLY A 1 115 ? -5.280 -9.696 -19.184 1.00 84.62 115 GLY A C 1
ATOM 801 O O . GLY A 1 115 ? -6.165 -10.032 -19.962 1.00 84.62 115 GLY A O 1
ATOM 802 N N . GLY A 1 116 ? -5.429 -8.663 -18.345 1.00 81.19 116 GLY A N 1
ATOM 803 C CA . GLY A 1 116 ? -6.665 -7.871 -18.209 1.00 81.19 116 GLY A CA 1
ATOM 804 C C . GLY A 1 116 ? -6.624 -6.463 -18.817 1.00 81.19 116 GLY A C 1
ATOM 805 O O . GLY A 1 116 ? -7.633 -5.757 -18.805 1.00 81.19 116 GLY A O 1
ATOM 806 N N . GLY A 1 117 ? -5.471 -6.036 -19.330 1.00 92.75 117 GLY A N 1
ATOM 807 C CA . GLY A 1 117 ? -5.274 -4.728 -19.946 1.00 92.75 117 GLY A CA 1
ATOM 808 C C . GLY A 1 117 ? -5.162 -3.559 -18.960 1.00 92.75 117 GLY A C 1
ATOM 809 O O . GLY A 1 117 ? -5.210 -3.697 -17.735 1.00 92.75 117 GLY A O 1
ATOM 810 N N . TYR A 1 118 ? -5.017 -2.361 -19.529 1.00 92.25 118 TYR A N 1
ATOM 811 C CA . TYR A 1 118 ? -4.752 -1.117 -18.798 1.00 92.25 118 TYR A CA 1
ATOM 812 C C . TYR A 1 118 ? -5.806 -0.737 -17.733 1.00 92.25 118 TYR A C 1
ATOM 814 O O . TYR A 1 118 ? -5.406 -0.281 -16.659 1.00 92.25 118 TYR A O 1
ATOM 822 N N . PRO A 1 119 ? -7.126 -0.946 -17.935 1.00 94.62 119 PRO A N 1
ATOM 823 C CA . PRO A 1 119 ? -8.117 -0.647 -16.900 1.00 94.62 119 PRO A CA 1
ATOM 824 C C . PRO A 1 119 ? -7.891 -1.429 -15.600 1.00 94.62 119 PRO A C 1
ATOM 826 O O . PRO A 1 119 ? -8.058 -0.869 -14.517 1.00 94.62 119 PRO A O 1
ATOM 829 N N . LEU A 1 120 ? -7.461 -2.693 -15.695 1.00 94.62 120 LEU A N 1
ATOM 830 C CA . LEU A 1 120 ? -7.169 -3.520 -14.525 1.00 94.62 120 LEU A CA 1
ATOM 831 C C . LEU A 1 120 ? -5.905 -3.038 -13.797 1.00 94.62 120 LEU A C 1
ATOM 833 O O . LEU A 1 120 ? -5.887 -3.017 -12.568 1.00 94.62 120 LEU A O 1
ATOM 837 N N . ALA A 1 121 ? -4.892 -2.571 -14.540 1.00 94.62 121 ALA A N 1
ATOM 838 C CA . ALA A 1 121 ? -3.707 -1.942 -13.952 1.00 94.62 121 ALA A CA 1
ATOM 839 C C . ALA A 1 121 ? -4.073 -0.681 -13.159 1.00 94.62 121 ALA A C 1
ATOM 841 O O . ALA A 1 121 ? -3.622 -0.518 -12.027 1.00 94.62 121 ALA A O 1
ATOM 842 N N . ILE A 1 122 ? -4.911 0.197 -13.729 1.00 95.88 122 ILE A N 1
ATOM 843 C CA . ILE A 1 122 ? -5.368 1.411 -13.038 1.00 95.88 122 ILE A CA 1
ATOM 844 C C . ILE A 1 122 ? -6.158 1.046 -11.785 1.00 95.88 122 ILE A C 1
ATOM 846 O O . ILE A 1 122 ? -5.917 1.631 -10.733 1.00 95.88 122 ILE A O 1
ATOM 850 N N . ALA A 1 123 ? -7.089 0.093 -11.888 1.00 97.25 123 ALA A N 1
ATOM 851 C CA . ALA A 1 123 ? -7.887 -0.345 -10.751 1.00 97.25 123 ALA A CA 1
ATOM 852 C C . ALA A 1 123 ? -6.997 -0.902 -9.632 1.00 97.25 123 ALA A C 1
ATOM 854 O O . ALA A 1 123 ? -7.110 -0.458 -8.494 1.00 97.25 123 ALA A O 1
ATOM 855 N N . GLY A 1 124 ? -6.059 -1.796 -9.961 1.00 97.06 124 GLY A N 1
ATOM 856 C CA . GLY A 1 124 ? -5.118 -2.361 -8.996 1.00 97.06 124 GLY A CA 1
ATOM 857 C C . GLY A 1 124 ? -4.238 -1.308 -8.329 1.00 97.06 124 GLY A C 1
ATOM 858 O O . GLY A 1 124 ? -4.119 -1.285 -7.102 1.00 97.06 124 GLY A O 1
ATOM 859 N N . LEU A 1 125 ? -3.687 -0.384 -9.118 1.00 97.06 125 LEU A N 1
ATOM 860 C CA . LEU A 1 125 ? -2.868 0.705 -8.601 1.00 97.06 125 LEU A CA 1
ATOM 861 C C . LEU A 1 125 ? -3.684 1.640 -7.705 1.00 97.06 125 LEU A C 1
ATOM 863 O O . LEU A 1 125 ? -3.218 2.016 -6.633 1.00 97.06 125 LEU A O 1
ATOM 867 N N . ALA A 1 126 ? -4.902 2.003 -8.113 1.00 97.75 126 ALA A N 1
ATOM 868 C CA . ALA A 1 126 ? -5.795 2.817 -7.300 1.00 97.75 126 ALA A CA 1
ATOM 869 C C . ALA A 1 126 ? -6.108 2.108 -5.977 1.00 97.75 126 ALA A C 1
ATOM 871 O O . ALA A 1 126 ? -5.963 2.715 -4.918 1.00 97.75 126 ALA A O 1
ATOM 872 N N . THR A 1 127 ? -6.447 0.817 -6.016 1.00 98.25 127 THR A N 1
ATOM 873 C CA . THR A 1 127 ? -6.670 0.011 -4.811 1.00 98.25 127 THR A CA 1
ATOM 874 C C . THR A 1 127 ? -5.445 -0.001 -3.900 1.00 98.25 127 THR A C 1
ATOM 876 O O . THR A 1 127 ? -5.605 0.212 -2.705 1.00 98.25 127 THR A O 1
ATOM 879 N N . TYR A 1 128 ? -4.230 -0.164 -4.428 1.00 98.00 128 TYR A N 1
ATOM 880 C CA . TYR A 1 128 ? -3.008 -0.073 -3.622 1.00 98.00 128 TYR A CA 1
ATOM 881 C C . TYR A 1 128 ? -2.802 1.332 -3.025 1.00 98.00 128 TYR A C 1
ATOM 883 O O . TYR A 1 128 ? -2.467 1.467 -1.852 1.00 98.00 128 TYR A O 1
ATOM 891 N N . VAL A 1 129 ? -3.010 2.402 -3.797 1.00 98.12 129 VAL A N 1
ATOM 892 C CA . VAL A 1 129 ? -2.732 3.772 -3.335 1.00 98.12 129 VAL A CA 1
ATOM 893 C C . VAL A 1 129 ? -3.744 4.249 -2.292 1.00 98.12 129 VAL A C 1
ATOM 895 O O . VAL A 1 129 ? -3.339 4.865 -1.310 1.00 98.12 129 VAL A O 1
ATOM 898 N N . VAL A 1 130 ? -5.044 3.995 -2.490 1.00 98.25 130 VAL A N 1
ATOM 899 C CA . VAL A 1 130 ? -6.106 4.523 -1.608 1.00 98.25 130 VAL A CA 1
ATOM 900 C C . VAL A 1 130 ? -6.714 3.492 -0.663 1.00 98.25 130 VAL A C 1
ATOM 902 O O . VAL A 1 130 ? -7.412 3.874 0.272 1.00 98.25 130 VAL A O 1
ATOM 905 N N . GLY A 1 131 ? -6.427 2.205 -0.848 1.00 98.12 131 GLY A N 1
ATOM 906 C CA . GLY A 1 131 ? -6.978 1.126 -0.036 1.00 98.12 131 GLY A CA 1
ATOM 907 C C . GLY A 1 131 ? -6.605 1.206 1.445 1.00 98.12 131 GLY A C 1
ATOM 908 O O . GLY A 1 131 ? -7.496 1.306 2.289 1.00 98.12 131 GLY A O 1
ATOM 909 N N . GLY A 1 132 ? -5.307 1.235 1.762 1.00 97.75 132 GLY A N 1
ATOM 910 C CA . GLY A 1 132 ? -4.805 1.457 3.128 1.00 97.75 132 GLY A CA 1
ATOM 911 C C . GLY A 1 132 ? -5.326 2.756 3.766 1.00 97.75 132 GLY A C 1
ATOM 912 O O . GLY A 1 132 ? -5.916 2.703 4.853 1.00 97.75 132 GLY A O 1
ATOM 913 N N . PRO A 1 133 ? -5.268 3.910 3.068 1.00 98.25 133 PRO A N 1
ATOM 914 C CA . PRO A 1 133 ? -5.793 5.165 3.597 1.00 98.25 133 PRO A CA 1
ATOM 915 C C . PRO A 1 133 ? -7.294 5.118 3.923 1.00 98.25 133 PRO A C 1
ATOM 917 O O . PRO A 1 133 ? -7.716 5.688 4.930 1.00 98.25 133 PRO A O 1
ATOM 920 N N . ILE A 1 134 ? -8.107 4.414 3.126 1.00 98.44 134 ILE A N 1
ATOM 921 C CA . ILE A 1 134 ? -9.534 4.200 3.422 1.00 98.44 134 ILE A CA 1
ATOM 922 C C . ILE A 1 134 ? -9.706 3.376 4.705 1.00 98.44 134 ILE A C 1
ATOM 924 O O . ILE A 1 134 ? -10.543 3.727 5.537 1.00 98.44 134 ILE A O 1
ATOM 928 N N . VAL A 1 135 ? -8.897 2.331 4.909 1.00 97.81 135 VAL A N 1
ATOM 929 C CA . VAL A 1 135 ? -8.921 1.529 6.145 1.00 97.81 135 VAL A CA 1
ATOM 930 C C . VAL A 1 135 ? -8.569 2.399 7.356 1.00 97.81 135 VAL A C 1
ATOM 932 O O . VAL A 1 135 ? -9.306 2.397 8.341 1.00 97.81 135 VAL A O 1
ATOM 935 N N . HIS A 1 136 ? -7.516 3.218 7.298 1.00 97.12 136 HIS A N 1
ATOM 936 C CA . HIS A 1 136 ? -7.199 4.146 8.393 1.00 97.12 136 HIS A CA 1
ATOM 937 C C . HIS A 1 136 ? -8.303 5.173 8.658 1.00 97.12 136 HIS A C 1
ATOM 939 O O . HIS A 1 136 ? -8.587 5.486 9.819 1.00 97.12 136 HIS A O 1
ATOM 945 N N . ALA A 1 137 ? -8.927 5.695 7.598 1.00 97.19 137 ALA A N 1
ATOM 946 C CA . ALA A 1 137 ? -10.034 6.637 7.706 1.00 97.19 137 ALA A CA 1
ATOM 947 C C . ALA A 1 137 ? -11.249 5.994 8.390 1.00 97.19 137 ALA A C 1
ATOM 949 O O . ALA A 1 137 ? -11.862 6.626 9.249 1.00 97.19 137 ALA A O 1
ATOM 950 N N . ALA A 1 138 ? -11.548 4.729 8.078 1.00 96.38 138 ALA A N 1
ATOM 951 C CA . ALA A 1 138 ? -12.626 3.969 8.709 1.00 96.38 138 ALA A CA 1
ATOM 952 C C . ALA A 1 138 ? -12.418 3.781 10.224 1.00 96.38 138 ALA A C 1
ATOM 954 O O . ALA A 1 138 ? -13.390 3.760 10.972 1.00 96.38 138 ALA A O 1
ATOM 955 N N . HIS A 1 139 ? -11.164 3.741 10.686 1.00 95.62 139 HIS A N 1
ATOM 956 C CA . HIS A 1 139 ? -10.812 3.703 12.112 1.00 95.62 139 HIS A CA 1
ATOM 957 C C . HIS A 1 139 ? -10.670 5.107 12.742 1.00 95.62 139 HIS A C 1
ATOM 959 O O . HIS A 1 139 ? -10.166 5.244 13.852 1.00 95.62 139 HIS A O 1
ATOM 965 N N . GLY A 1 140 ? -11.045 6.183 12.038 1.00 95.25 140 GLY A N 1
ATOM 966 C CA . GLY A 1 140 ? -10.994 7.554 12.563 1.00 95.25 140 GLY A CA 1
ATOM 967 C C . GLY A 1 140 ? -9.589 8.167 12.657 1.00 95.25 140 GLY A C 1
ATOM 968 O O . GLY A 1 140 ? -9.406 9.206 13.292 1.00 95.25 140 GLY A O 1
ATOM 969 N N . HIS A 1 141 ? -8.579 7.573 12.014 1.00 96.00 141 HIS A N 1
ATOM 970 C CA . HIS A 1 141 ? -7.182 7.995 12.139 1.00 96.00 141 HIS A CA 1
ATOM 971 C C . HIS A 1 141 ? -6.733 8.957 11.025 1.00 96.00 141 HIS A C 1
ATOM 973 O O . HIS A 1 141 ? -5.814 8.653 10.266 1.00 96.00 141 HIS A O 1
ATOM 979 N N . GLY A 1 142 ? -7.326 10.152 10.937 1.00 96.12 142 GLY A N 1
ATOM 980 C CA . GLY A 1 142 ? -7.074 11.099 9.833 1.00 96.12 142 GLY A CA 1
ATOM 981 C C . GLY A 1 142 ? -5.596 11.456 9.583 1.00 96.12 142 GLY A C 1
ATOM 982 O O . GLY A 1 142 ? -5.168 11.541 8.436 1.00 96.12 142 GLY A O 1
ATOM 983 N N . ALA A 1 143 ? -4.780 11.599 10.633 1.00 96.88 143 ALA A N 1
ATOM 984 C CA . ALA A 1 143 ? -3.343 11.850 10.470 1.00 96.88 143 ALA A CA 1
ATOM 985 C C . ALA A 1 143 ? -2.609 10.667 9.810 1.00 96.88 143 ALA A C 1
ATOM 987 O O . ALA A 1 143 ? -1.720 10.872 8.985 1.00 96.88 143 ALA A O 1
ATOM 988 N N . LYS A 1 144 ? -3.010 9.430 10.132 1.00 97.25 144 LYS A N 1
ATOM 989 C CA . LYS A 1 144 ? -2.423 8.221 9.541 1.00 97.25 144 LYS A CA 1
ATOM 990 C C . LYS A 1 144 ? -2.794 8.074 8.072 1.00 97.25 144 LYS A C 1
ATOM 992 O O . LYS A 1 144 ? -1.934 7.684 7.303 1.00 97.25 144 LYS A O 1
ATOM 997 N N . VAL A 1 145 ? -4.001 8.487 7.669 1.00 97.69 145 VAL A N 1
ATOM 998 C CA . VAL A 1 145 ? -4.421 8.540 6.251 1.00 97.69 145 VAL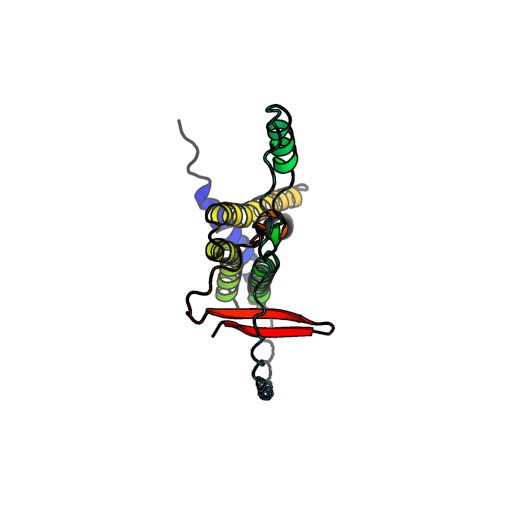 A CA 1
ATOM 999 C C . VAL A 1 145 ? -3.413 9.330 5.410 1.00 97.69 145 VAL A C 1
ATOM 1001 O O . VAL A 1 145 ? -2.982 8.869 4.357 1.00 97.69 145 VAL A O 1
ATOM 1004 N N . ALA A 1 146 ? -3.013 10.516 5.881 1.00 97.88 146 ALA A N 1
ATOM 1005 C CA . ALA A 1 146 ? -2.079 11.374 5.156 1.00 97.88 146 ALA A CA 1
ATOM 1006 C C . ALA A 1 146 ? -0.655 10.795 5.118 1.00 97.88 146 ALA A C 1
ATOM 1008 O O . ALA A 1 146 ? -0.000 10.856 4.077 1.00 97.88 146 ALA A O 1
ATOM 1009 N N . ILE A 1 147 ? -0.183 10.231 6.237 1.00 97.88 147 ILE A N 1
ATOM 1010 C CA . ILE A 1 147 ? 1.137 9.586 6.311 1.00 97.88 147 ILE A CA 1
ATOM 1011 C C . ILE A 1 147 ? 1.180 8.368 5.385 1.00 97.88 147 ILE A C 1
ATOM 1013 O O . ILE A 1 147 ? 2.112 8.254 4.594 1.00 97.88 147 ILE A O 1
ATOM 1017 N N . ASP A 1 148 ? 0.163 7.509 5.446 1.00 97.81 148 ASP A N 1
ATOM 1018 C CA . ASP A 1 148 ? 0.059 6.285 4.654 1.00 97.81 148 ASP A CA 1
ATOM 1019 C C . ASP A 1 148 ? 0.024 6.587 3.146 1.00 97.81 148 ASP A C 1
ATOM 1021 O O . ASP A 1 148 ? 0.825 6.063 2.370 1.00 97.81 148 ASP A O 1
ATOM 1025 N N . LEU A 1 149 ? -0.794 7.556 2.722 1.00 98.00 149 LEU A N 1
ATOM 1026 C CA . LEU A 1 149 ? -0.801 8.017 1.330 1.00 98.00 149 LEU A CA 1
ATOM 1027 C C . LEU A 1 149 ? 0.576 8.555 0.898 1.00 98.00 149 LEU A C 1
ATOM 1029 O O . LEU A 1 149 ? 1.051 8.273 -0.205 1.00 98.00 149 LEU A O 1
ATOM 1033 N N . GLY A 1 150 ? 1.232 9.314 1.779 1.00 97.81 150 GLY A N 1
ATOM 1034 C CA . GLY A 1 150 ? 2.567 9.855 1.549 1.00 97.81 150 GLY A CA 1
ATOM 1035 C C . GLY A 1 150 ? 3.619 8.768 1.338 1.00 97.81 150 GLY A C 1
ATOM 1036 O O . GLY A 1 150 ? 4.386 8.851 0.380 1.00 97.81 150 GLY A O 1
ATOM 1037 N N . ILE A 1 151 ? 3.649 7.729 2.179 1.00 98.19 151 ILE A N 1
ATOM 1038 C CA . ILE A 1 151 ? 4.612 6.625 2.038 1.00 98.19 151 ILE A CA 1
ATOM 1039 C C . ILE A 1 151 ? 4.289 5.730 0.836 1.00 98.19 151 ILE A C 1
ATOM 1041 O O . ILE A 1 151 ? 5.216 5.305 0.149 1.00 98.19 151 ILE A O 1
ATOM 1045 N N . ARG A 1 152 ? 3.009 5.502 0.516 1.00 97.75 152 ARG A N 1
ATOM 1046 C CA . ARG A 1 152 ? 2.582 4.670 -0.624 1.00 97.75 152 ARG A CA 1
ATOM 1047 C C . ARG A 1 152 ? 2.930 5.280 -1.972 1.00 97.75 152 ARG A C 1
ATOM 1049 O O . ARG A 1 152 ? 3.209 4.546 -2.913 1.00 97.75 152 ARG A O 1
ATOM 1056 N N . LEU A 1 153 ? 2.945 6.607 -2.067 1.00 97.75 153 LEU A N 1
ATOM 1057 C CA . LEU A 1 153 ? 3.413 7.322 -3.255 1.00 97.75 153 LEU A CA 1
ATOM 1058 C C . LEU A 1 153 ? 4.927 7.551 -3.208 1.00 97.75 153 LEU A C 1
ATOM 1060 O O . LEU A 1 153 ? 5.628 7.368 -4.203 1.00 97.75 153 LEU A O 1
ATOM 1064 N N . GLY A 1 154 ? 5.441 7.942 -2.044 1.00 97.69 154 GLY A N 1
ATOM 1065 C CA . GLY A 1 154 ? 6.830 8.335 -1.852 1.00 97.69 154 GLY A CA 1
ATOM 1066 C C . GLY A 1 154 ? 7.805 7.168 -1.955 1.00 97.69 154 GLY A C 1
ATOM 1067 O O . GLY A 1 154 ? 8.759 7.250 -2.726 1.00 97.69 154 GLY A O 1
ATOM 1068 N N . ALA A 1 155 ? 7.577 6.075 -1.223 1.00 98.00 155 ALA A N 1
ATOM 1069 C CA . ALA A 1 155 ? 8.534 4.973 -1.149 1.00 98.00 155 ALA A CA 1
ATOM 1070 C C . ALA A 1 155 ? 8.725 4.251 -2.496 1.00 98.00 155 ALA A C 1
ATOM 1072 O O . ALA A 1 155 ? 9.882 4.087 -2.888 1.00 98.00 155 ALA A O 1
ATOM 1073 N N . PRO A 1 156 ? 7.676 3.898 -3.271 1.00 98.00 156 PRO A N 1
ATOM 1074 C CA . PRO A 1 156 ? 7.864 3.348 -4.616 1.00 98.00 156 PRO A CA 1
ATOM 1075 C C . PRO A 1 156 ? 8.545 4.329 -5.570 1.00 98.00 156 PRO A C 1
ATOM 1077 O O . PRO A 1 156 ? 9.383 3.917 -6.365 1.00 98.00 156 PRO A O 1
ATOM 1080 N N . THR A 1 157 ? 8.241 5.630 -5.470 1.00 97.31 157 THR A N 1
ATOM 1081 C CA . THR A 1 157 ? 8.883 6.656 -6.308 1.00 97.31 157 THR A CA 1
ATOM 1082 C C . THR A 1 157 ? 10.379 6.748 -6.013 1.00 97.31 157 THR A C 1
ATOM 1084 O O . THR A 1 157 ? 11.193 6.684 -6.931 1.00 97.31 157 THR A O 1
ATOM 1087 N N . VAL A 1 158 ? 10.758 6.858 -4.735 1.00 98.12 158 VAL A N 1
ATOM 1088 C CA . VAL A 1 158 ? 12.166 6.905 -4.316 1.00 98.12 158 VAL A CA 1
ATOM 1089 C C . VAL A 1 158 ? 12.874 5.610 -4.699 1.00 98.12 158 VAL A C 1
ATOM 1091 O O . VAL A 1 158 ? 13.916 5.665 -5.343 1.00 98.12 158 VAL A O 1
ATOM 1094 N N . GLY A 1 159 ? 12.285 4.456 -4.379 1.00 97.81 159 GLY A N 1
ATOM 1095 C CA . GLY A 1 159 ? 12.842 3.152 -4.725 1.00 97.81 159 GLY A CA 1
ATOM 1096 C C . GLY A 1 159 ? 13.041 2.990 -6.230 1.00 97.81 159 GLY A C 1
ATOM 1097 O O . GLY A 1 159 ? 14.110 2.569 -6.662 1.00 97.81 159 GLY A O 1
ATOM 1098 N N . GLY A 1 160 ? 12.060 3.391 -7.040 1.00 96.75 160 GLY A N 1
ATOM 1099 C CA . GLY A 1 160 ? 12.146 3.331 -8.496 1.00 96.75 160 GLY A CA 1
ATOM 1100 C C . GLY A 1 160 ? 13.239 4.233 -9.059 1.00 96.75 160 GLY A C 1
ATOM 1101 O O . GLY A 1 160 ? 14.045 3.785 -9.870 1.00 96.75 160 GLY A O 1
ATOM 1102 N N . LEU A 1 161 ? 13.342 5.476 -8.583 1.00 96.62 161 LEU A N 1
ATOM 1103 C CA . LEU A 1 161 ? 14.423 6.379 -8.987 1.00 96.62 161 LEU A CA 1
ATOM 1104 C C . LEU A 1 161 ? 15.798 5.828 -8.593 1.00 96.62 161 LEU A C 1
ATOM 1106 O O . LEU A 1 161 ? 16.711 5.823 -9.416 1.00 96.62 161 LEU A O 1
ATOM 1110 N N . THR A 1 162 ? 15.945 5.313 -7.370 1.00 97.44 162 THR A N 1
ATOM 1111 C CA . THR A 1 162 ? 17.177 4.644 -6.929 1.00 97.44 162 THR A CA 1
ATOM 1112 C C . THR A 1 162 ? 17.502 3.443 -7.815 1.00 97.44 162 THR A C 1
ATOM 1114 O O . THR A 1 162 ? 18.646 3.280 -8.229 1.00 97.44 162 THR A O 1
ATOM 1117 N N . GLY A 1 163 ? 16.501 2.637 -8.161 1.00 96.69 163 GLY A N 1
ATOM 1118 C CA . GLY A 1 163 ? 16.643 1.489 -9.045 1.00 96.69 163 GLY A CA 1
ATOM 1119 C C . GLY A 1 163 ? 17.114 1.860 -10.452 1.00 96.69 163 GLY A C 1
ATOM 1120 O O . GLY A 1 163 ? 18.034 1.231 -10.966 1.00 96.69 163 GLY A O 1
ATOM 1121 N N . ILE A 1 164 ? 16.548 2.917 -11.047 1.00 95.25 164 ILE A N 1
ATOM 1122 C CA . ILE A 1 164 ? 16.988 3.450 -12.348 1.00 95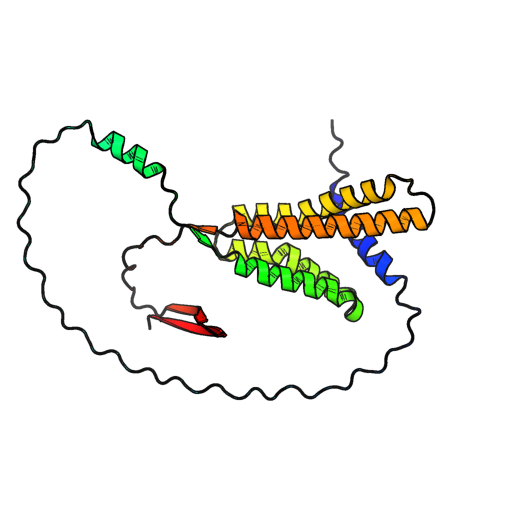.25 164 ILE A CA 1
ATOM 1123 C C . ILE A 1 164 ? 18.452 3.896 -12.267 1.00 95.25 164 ILE A C 1
ATOM 1125 O O . ILE A 1 164 ? 19.259 3.523 -13.116 1.00 95.25 164 ILE A O 1
ATOM 1129 N N . LEU A 1 165 ? 18.811 4.666 -11.235 1.00 95.12 165 LEU A N 1
ATOM 1130 C CA . LEU A 1 165 ? 20.176 5.169 -11.056 1.00 95.12 165 LEU A CA 1
ATOM 1131 C C . LEU A 1 165 ? 21.194 4.030 -10.919 1.00 95.12 165 LEU A C 1
ATOM 1133 O O . LEU A 1 165 ? 22.254 4.081 -11.539 1.00 95.12 165 LEU A O 1
ATOM 1137 N N . LEU A 1 166 ? 20.862 2.994 -10.145 1.00 95.19 166 LEU A N 1
ATOM 1138 C CA . LEU A 1 166 ? 21.718 1.821 -9.969 1.00 95.19 166 LEU A CA 1
ATOM 1139 C C . LEU A 1 166 ? 21.798 0.969 -11.241 1.00 95.19 166 LEU A C 1
ATOM 1141 O O . LEU A 1 166 ? 22.889 0.538 -11.607 1.00 95.19 166 LEU A O 1
ATOM 1145 N N . GLY A 1 167 ? 20.680 0.777 -11.947 1.00 93.00 167 GLY A N 1
ATOM 1146 C CA . GLY A 1 167 ? 20.653 0.082 -13.238 1.00 93.00 167 GLY A CA 1
ATOM 1147 C C . GLY A 1 167 ? 21.504 0.783 -14.301 1.00 93.00 167 GLY A C 1
ATOM 1148 O O . GLY A 1 167 ? 22.119 0.125 -15.134 1.00 93.00 167 GLY A O 1
ATOM 1149 N N . CYS A 1 168 ? 21.614 2.112 -14.217 1.00 92.62 168 CYS A N 1
ATOM 1150 C CA . CYS A 1 168 ? 22.427 2.936 -15.108 1.00 92.62 168 CYS A CA 1
ATOM 1151 C C . CYS A 1 168 ? 23.891 3.113 -14.685 1.00 92.62 168 CYS A C 1
ATOM 1153 O O . CYS A 1 168 ? 24.637 3.789 -15.397 1.00 92.62 168 CYS A O 1
ATOM 1155 N N . ALA A 1 169 ? 24.339 2.538 -13.564 1.00 90.88 169 ALA A N 1
ATOM 1156 C CA . ALA A 1 169 ? 25.686 2.785 -13.042 1.00 90.88 169 ALA A CA 1
ATOM 1157 C C . ALA A 1 169 ? 26.813 2.341 -14.004 1.00 90.88 169 ALA A C 1
ATOM 1159 O O . ALA A 1 169 ? 27.914 2.886 -13.947 1.00 90.88 169 ALA A O 1
ATOM 1160 N N . GLY A 1 170 ? 26.535 1.396 -14.912 1.00 86.44 170 GLY A N 1
ATOM 1161 C CA . GLY A 1 170 ? 27.453 0.944 -15.968 1.00 86.44 170 GLY A CA 1
ATOM 1162 C C . GLY A 1 170 ? 27.333 1.687 -17.308 1.00 86.44 170 GLY A C 1
ATOM 1163 O O . GLY A 1 170 ? 28.008 1.312 -18.263 1.00 86.44 170 GLY A O 1
ATOM 1164 N N . GLY A 1 171 ? 26.487 2.720 -17.391 1.00 85.81 171 GLY A N 1
ATOM 1165 C CA . GLY A 1 171 ? 26.153 3.439 -18.622 1.00 85.81 171 GLY A CA 1
ATOM 1166 C C . GLY A 1 171 ? 24.763 3.076 -19.154 1.00 85.81 171 GLY A C 1
ATOM 1167 O O . GLY A 1 171 ? 24.415 1.906 -19.273 1.00 85.81 171 GLY A O 1
ATOM 1168 N N . CYS A 1 172 ? 23.970 4.095 -19.498 1.00 86.88 172 CYS A N 1
ATOM 1169 C CA . CYS A 1 172 ? 22.592 3.945 -19.987 1.00 86.88 172 CYS A CA 1
ATOM 1170 C C . CYS A 1 172 ? 22.423 4.294 -21.476 1.00 86.88 172 CYS A C 1
ATOM 1172 O O . CYS A 1 172 ? 21.360 4.727 -21.912 1.00 86.88 172 CYS A O 1
ATOM 1174 N N . SER A 1 173 ? 23.479 4.128 -22.272 1.00 90.44 173 SER A N 1
ATOM 1175 C CA . SER A 1 173 ? 23.422 4.360 -23.717 1.00 90.44 173 SER A CA 1
ATOM 1176 C C . SER A 1 173 ? 22.912 3.130 -24.469 1.00 90.44 173 SER A C 1
ATOM 1178 O O . SER A 1 173 ? 23.376 2.017 -24.219 1.00 90.44 173 SER A O 1
ATOM 1180 N N . GLY A 1 174 ? 22.034 3.352 -25.448 1.00 91.12 174 GLY A N 1
ATOM 1181 C CA . GLY A 1 174 ? 21.480 2.298 -26.301 1.00 91.12 174 GLY A CA 1
ATOM 1182 C C . GLY A 1 174 ? 20.371 1.483 -25.630 1.00 91.12 174 GLY A C 1
ATOM 1183 O O . GLY A 1 174 ? 20.026 1.698 -24.466 1.00 91.12 174 GLY A O 1
ATOM 1184 N N . ASP A 1 175 ? 19.824 0.529 -26.379 1.00 87.38 175 ASP A N 1
ATOM 1185 C CA . ASP A 1 175 ? 18.624 -0.224 -25.990 1.00 87.38 175 ASP A CA 1
ATOM 1186 C C . ASP A 1 175 ? 18.828 -1.049 -24.709 1.00 87.38 175 ASP A C 1
ATOM 1188 O O . ASP A 1 175 ? 17.949 -1.111 -23.848 1.00 87.38 175 ASP A O 1
ATOM 1192 N N . LEU A 1 176 ? 20.028 -1.614 -24.525 1.00 87.75 176 LEU A N 1
ATOM 1193 C CA . LEU A 1 176 ? 20.382 -2.368 -23.316 1.00 87.75 176 LEU A CA 1
ATOM 1194 C C . LEU A 1 176 ? 20.444 -1.481 -22.065 1.00 87.75 176 LEU A C 1
ATOM 1196 O O . LEU A 1 176 ? 20.068 -1.929 -20.983 1.00 87.75 176 LEU A O 1
ATOM 1200 N N . GLY A 1 177 ? 20.875 -0.224 -22.207 1.00 88.38 177 GLY A N 1
ATOM 1201 C CA . GLY A 1 177 ? 20.893 0.744 -21.112 1.00 88.38 177 GLY A CA 1
ATOM 1202 C C . GLY A 1 177 ? 19.482 1.121 -20.661 1.00 88.38 177 GLY A C 1
ATOM 1203 O O . GLY A 1 177 ? 19.187 1.112 -19.467 1.00 88.38 177 GLY A O 1
ATOM 1204 N N . GLY A 1 178 ? 18.584 1.371 -21.619 1.00 89.62 178 GLY A N 1
ATOM 1205 C CA . GLY A 1 178 ? 17.169 1.626 -21.338 1.00 89.62 178 GLY A CA 1
ATOM 1206 C C . GLY A 1 178 ? 16.495 0.454 -20.619 1.00 89.62 178 GLY A C 1
ATOM 1207 O O . GLY A 1 178 ? 15.818 0.660 -19.611 1.00 89.62 178 GLY A O 1
ATOM 1208 N N . LEU A 1 179 ? 16.743 -0.777 -21.081 1.00 90.50 179 LEU A N 1
ATOM 1209 C CA . LEU A 1 179 ? 16.224 -1.990 -20.446 1.00 90.50 179 LEU A CA 1
ATOM 1210 C C . LEU A 1 179 ? 16.757 -2.167 -19.016 1.00 90.50 179 LEU A C 1
ATOM 1212 O O . LEU A 1 179 ? 15.975 -2.430 -18.104 1.00 90.50 179 LEU A O 1
ATOM 1216 N N . ALA A 1 180 ? 18.063 -1.989 -18.798 1.00 90.69 180 ALA A N 1
ATOM 1217 C CA . ALA A 1 180 ? 18.665 -2.081 -17.467 1.00 90.69 180 ALA A CA 1
ATOM 1218 C C . ALA A 1 180 ? 18.082 -1.035 -16.501 1.00 90.69 180 ALA A C 1
ATOM 1220 O O . ALA A 1 180 ? 17.750 -1.365 -15.361 1.00 90.69 180 ALA A O 1
ATOM 1221 N N . GLY A 1 181 ? 17.889 0.203 -16.968 1.00 93.19 181 GLY A N 1
ATOM 1222 C CA . GLY A 1 181 ? 17.232 1.260 -16.203 1.00 93.19 181 GLY A CA 1
ATOM 1223 C C . GLY A 1 181 ? 15.775 0.928 -15.868 1.00 93.19 181 GLY A C 1
ATOM 1224 O O . GLY A 1 181 ? 15.358 1.111 -14.727 1.00 93.19 181 GLY A O 1
ATOM 1225 N N . ALA A 1 182 ? 15.012 0.387 -16.822 1.00 92.94 182 ALA A N 1
ATOM 1226 C CA . ALA A 1 182 ? 13.620 -0.011 -16.611 1.00 92.94 182 ALA A CA 1
ATOM 1227 C C . ALA A 1 182 ? 13.490 -1.175 -15.614 1.00 92.94 182 ALA A C 1
ATOM 1229 O O . ALA A 1 182 ? 12.686 -1.089 -14.685 1.00 92.94 182 ALA A O 1
ATOM 1230 N N . ILE A 1 183 ? 14.308 -2.226 -15.754 1.00 93.44 183 ILE A N 1
ATOM 1231 C CA . ILE A 1 183 ? 14.342 -3.364 -14.819 1.00 93.44 183 ILE A CA 1
ATOM 1232 C C . ILE A 1 183 ? 14.755 -2.888 -13.426 1.00 93.44 183 ILE A C 1
ATOM 1234 O O . ILE A 1 183 ? 14.088 -3.212 -12.443 1.00 93.44 183 ILE A O 1
ATOM 1238 N N . GLY A 1 184 ? 15.822 -2.089 -13.340 1.00 94.94 184 GLY A N 1
ATOM 1239 C CA . GLY A 1 184 ? 16.281 -1.505 -12.084 1.00 94.94 184 GLY A CA 1
ATOM 1240 C C . GLY A 1 184 ? 15.186 -0.672 -11.425 1.00 94.94 184 GLY A C 1
ATOM 1241 O O . GLY A 1 184 ? 14.896 -0.858 -10.245 1.00 94.94 184 GLY A O 1
ATOM 1242 N N . GLY A 1 185 ? 14.521 0.190 -12.195 1.00 96.19 185 GLY A N 1
ATOM 1243 C CA . GLY A 1 185 ? 13.410 1.015 -11.732 1.00 96.19 185 GLY A CA 1
ATOM 1244 C C . GLY A 1 185 ? 12.214 0.210 -11.241 1.00 96.19 185 GLY A C 1
ATOM 1245 O O . GLY A 1 185 ? 11.711 0.473 -10.152 1.00 96.19 185 GLY A O 1
ATOM 1246 N N . ALA A 1 186 ? 11.785 -0.801 -11.994 1.00 95.00 186 ALA A N 1
ATOM 1247 C CA . ALA A 1 186 ? 10.690 -1.677 -11.590 1.00 95.00 186 ALA A CA 1
ATOM 1248 C C . ALA A 1 186 ? 11.025 -2.436 -10.296 1.00 95.00 186 ALA A C 1
ATOM 1250 O O . ALA A 1 186 ? 10.216 -2.465 -9.368 1.00 95.00 186 ALA A O 1
ATOM 1251 N N . PHE A 1 187 ? 12.238 -2.988 -10.195 1.00 96.25 187 PHE A N 1
ATOM 1252 C CA . PHE A 1 187 ? 12.699 -3.690 -8.998 1.00 96.25 187 PHE A CA 1
ATOM 1253 C C . PHE A 1 187 ? 12.771 -2.760 -7.781 1.00 96.25 187 PHE A C 1
ATOM 1255 O O . PHE A 1 187 ? 12.245 -3.078 -6.713 1.00 96.25 187 PHE A O 1
ATOM 1262 N N . GLY A 1 188 ? 13.363 -1.575 -7.947 1.00 97.62 188 GLY A N 1
ATOM 1263 C CA . GLY A 1 188 ? 13.457 -0.571 -6.894 1.00 97.62 188 GLY A CA 1
ATOM 1264 C C . GLY A 1 188 ? 12.087 -0.066 -6.434 1.00 97.62 188 GLY A C 1
ATOM 1265 O O . GLY A 1 188 ? 11.847 0.054 -5.232 1.00 97.62 188 GLY A O 1
ATOM 1266 N N . ALA A 1 189 ? 11.157 0.171 -7.362 1.00 97.06 189 ALA A N 1
ATOM 1267 C CA . ALA A 1 189 ? 9.786 0.549 -7.031 1.00 97.06 189 ALA A CA 1
ATOM 1268 C C . ALA A 1 189 ? 9.064 -0.571 -6.270 1.00 97.06 189 ALA A C 1
ATOM 1270 O O . ALA A 1 189 ? 8.406 -0.291 -5.270 1.00 97.06 189 ALA A O 1
ATOM 1271 N N . GLY A 1 190 ? 9.244 -1.832 -6.679 1.00 96.75 190 GLY A N 1
ATOM 1272 C CA . GLY A 1 190 ? 8.713 -3.001 -5.974 1.00 96.75 190 GLY A CA 1
ATOM 1273 C C . GLY A 1 190 ? 9.212 -3.104 -4.530 1.00 96.75 190 GLY A C 1
ATOM 1274 O O . GLY A 1 190 ? 8.413 -3.302 -3.616 1.00 96.75 190 GLY A O 1
ATOM 1275 N N . LEU A 1 191 ? 10.507 -2.875 -4.287 1.00 97.88 191 LEU A N 1
ATOM 1276 C CA . LEU A 1 191 ? 11.049 -2.791 -2.924 1.00 97.88 191 LEU A CA 1
ATOM 1277 C C . LEU A 1 191 ? 10.458 -1.616 -2.133 1.00 97.88 191 LEU A C 1
ATOM 1279 O O . LEU A 1 191 ? 10.169 -1.753 -0.943 1.00 97.88 191 LEU A O 1
ATOM 1283 N N . GLY A 1 192 ? 10.245 -0.474 -2.789 1.00 97.94 192 GLY A N 1
ATOM 1284 C CA . GLY A 1 192 ? 9.565 0.678 -2.200 1.00 97.94 192 GLY A CA 1
ATOM 1285 C C . GLY A 1 192 ? 8.120 0.370 -1.792 1.00 97.94 192 GLY A C 1
ATOM 1286 O O . GLY A 1 192 ? 7.706 0.760 -0.703 1.00 97.94 192 GLY A O 1
ATOM 1287 N N . VAL A 1 193 ? 7.383 -0.387 -2.612 1.00 97.94 193 VAL A N 1
ATOM 1288 C CA . VAL A 1 193 ? 6.029 -0.880 -2.298 1.00 97.94 193 VAL A CA 1
ATOM 1289 C C . VAL A 1 193 ? 6.057 -1.778 -1.065 1.00 97.94 193 VAL A C 1
ATOM 1291 O O . VAL A 1 193 ? 5.341 -1.516 -0.103 1.00 97.94 193 VAL A O 1
ATOM 1294 N N . VAL A 1 194 ? 6.925 -2.794 -1.046 1.00 98.00 194 VAL A N 1
ATOM 1295 C CA . VAL A 1 194 ? 7.053 -3.702 0.109 1.00 98.00 194 VAL A CA 1
ATOM 1296 C C . VAL A 1 194 ? 7.398 -2.923 1.381 1.00 98.00 194 VAL A C 1
ATOM 1298 O O . VAL A 1 194 ? 6.815 -3.165 2.434 1.00 98.00 194 VAL A O 1
ATOM 1301 N N . THR A 1 195 ? 8.298 -1.943 1.280 1.00 98.12 195 THR A N 1
ATOM 1302 C CA . THR A 1 195 ? 8.675 -1.082 2.408 1.00 98.12 195 THR A CA 1
ATOM 1303 C C . THR A 1 195 ? 7.484 -0.271 2.922 1.00 98.12 195 THR A C 1
ATOM 1305 O O . THR A 1 195 ? 7.269 -0.222 4.132 1.00 98.12 195 THR A O 1
ATOM 1308 N N . ALA A 1 196 ? 6.689 0.333 2.032 1.00 97.88 196 ALA A N 1
ATOM 1309 C CA . ALA A 1 196 ? 5.489 1.073 2.421 1.00 97.88 196 ALA A CA 1
ATOM 1310 C C . ALA A 1 196 ? 4.488 0.177 3.167 1.00 97.88 196 ALA A C 1
ATOM 1312 O O . ALA A 1 196 ? 4.041 0.545 4.249 1.00 97.88 196 ALA A O 1
ATOM 1313 N N . ILE A 1 197 ? 4.223 -1.026 2.645 1.00 97.81 197 ILE A N 1
ATOM 1314 C CA . ILE A 1 197 ? 3.304 -2.007 3.248 1.00 97.81 197 ILE A CA 1
ATOM 1315 C C . ILE A 1 197 ? 3.767 -2.428 4.646 1.00 97.81 197 ILE A C 1
ATOM 1317 O O . ILE A 1 197 ? 2.967 -2.522 5.579 1.00 97.81 197 ILE A O 1
ATOM 1321 N N . VAL A 1 198 ? 5.067 -2.682 4.817 1.00 97.50 198 VAL A N 1
ATOM 1322 C CA . VAL A 1 198 ? 5.630 -3.059 6.122 1.00 97.50 198 VAL A CA 1
ATOM 1323 C C . VAL A 1 198 ? 5.486 -1.915 7.125 1.00 97.50 198 VAL A C 1
ATOM 1325 O O . VAL A 1 198 ? 5.081 -2.159 8.258 1.00 97.50 198 VAL A O 1
ATOM 1328 N N . ILE A 1 199 ? 5.783 -0.673 6.730 1.00 97.81 199 ILE A N 1
ATOM 1329 C CA . ILE A 1 199 ? 5.651 0.492 7.618 1.00 97.81 199 ILE A CA 1
ATOM 1330 C C . ILE A 1 199 ? 4.188 0.711 8.006 1.00 97.81 199 ILE A C 1
ATOM 1332 O O . ILE A 1 199 ? 3.895 0.874 9.191 1.00 97.81 199 ILE A O 1
ATOM 1336 N N . ASP A 1 200 ? 3.278 0.683 7.036 1.00 96.50 200 ASP A N 1
ATOM 1337 C CA . ASP A 1 200 ? 1.846 0.825 7.278 1.00 96.50 200 ASP A CA 1
ATOM 1338 C C . ASP A 1 200 ? 1.343 -0.241 8.266 1.00 96.50 200 ASP A C 1
ATOM 1340 O O . ASP A 1 200 ? 0.947 0.062 9.399 1.00 96.50 200 ASP A O 1
ATOM 1344 N N . SER A 1 201 ? 1.466 -1.513 7.882 1.00 94.38 201 SER A N 1
ATOM 1345 C CA . SER A 1 201 ? 0.938 -2.628 8.667 1.00 94.38 201 SER A CA 1
ATOM 1346 C C . SER A 1 201 ? 1.594 -2.747 10.046 1.00 94.38 201 SER A C 1
ATOM 1348 O O . SER A 1 201 ? 0.897 -3.025 11.020 1.00 94.38 201 SER A O 1
ATOM 1350 N N . ALA A 1 202 ? 2.905 -2.522 10.186 1.00 94.75 202 ALA A N 1
ATOM 1351 C CA . ALA A 1 202 ? 3.598 -2.724 11.459 1.00 94.75 202 ALA A CA 1
ATOM 1352 C C . ALA A 1 202 ? 3.519 -1.518 12.407 1.00 94.75 202 ALA A C 1
ATOM 1354 O O . ALA A 1 202 ? 3.513 -1.712 13.631 1.00 94.75 202 ALA A O 1
ATOM 1355 N N . VAL A 1 203 ? 3.482 -0.294 11.866 1.00 96.50 203 VAL A N 1
ATOM 1356 C CA . VAL A 1 203 ? 3.616 0.949 12.644 1.00 96.50 203 VAL A CA 1
ATOM 1357 C C . VAL A 1 203 ? 2.311 1.739 12.684 1.00 96.50 203 VAL A C 1
ATOM 1359 O O . VAL A 1 203 ? 1.891 2.152 13.766 1.00 96.50 203 VAL A O 1
ATOM 1362 N N . LEU A 1 204 ? 1.655 1.950 11.540 1.00 95.81 204 LEU A N 1
ATOM 1363 C CA . LEU A 1 204 ? 0.473 2.815 11.457 1.00 95.81 204 LEU A CA 1
ATOM 1364 C C . LEU A 1 204 ? -0.807 2.082 11.875 1.00 95.81 204 LEU A C 1
ATOM 1366 O O . LEU A 1 204 ? -1.640 2.650 12.592 1.00 95.81 204 LEU A O 1
ATOM 1370 N N . ALA A 1 205 ? -0.945 0.810 11.502 1.00 95.62 205 ALA A N 1
ATOM 1371 C CA . ALA A 1 205 ? -2.149 0.007 11.711 1.00 95.62 205 ALA A CA 1
ATOM 1372 C C . ALA A 1 205 ? -2.300 -0.558 13.142 1.00 95.62 205 ALA A C 1
ATOM 1374 O O . ALA A 1 205 ? -2.525 -1.751 13.363 1.00 95.62 205 ALA A O 1
ATOM 1375 N N . ARG A 1 206 ? -2.146 0.323 14.135 1.00 96.00 206 ARG A N 1
ATOM 1376 C CA . ARG A 1 206 ? -2.338 0.051 15.564 1.00 96.00 206 ARG A CA 1
ATOM 1377 C C . ARG A 1 206 ? -3.260 1.080 16.188 1.00 96.00 206 ARG A C 1
ATOM 1379 O O . ARG A 1 206 ? -3.032 2.276 16.017 1.00 96.00 206 ARG A O 1
ATOM 1386 N N . GLU A 1 207 ? -4.242 0.651 16.953 1.00 93.56 207 GLU A N 1
ATOM 1387 C CA . GLU A 1 207 ? -5.113 1.533 17.730 1.00 93.56 207 GLU A CA 1
ATOM 1388 C C . GLU A 1 207 ? -4.966 1.257 19.222 1.00 93.56 207 GLU A C 1
ATOM 1390 O O . GLU A 1 207 ? -4.553 0.159 19.584 1.00 93.56 207 GLU A O 1
ATOM 1395 N N . PRO A 1 208 ? -5.224 2.229 20.111 1.00 90.19 208 PRO A N 1
ATOM 1396 C CA . PRO A 1 208 ? -5.336 1.929 21.530 1.00 90.19 208 PRO A CA 1
ATOM 1397 C C . PRO A 1 208 ? -6.419 0.866 21.706 1.00 90.19 208 PRO A C 1
ATOM 1399 O O . PRO A 1 208 ? -7.540 1.066 21.244 1.00 90.19 208 PRO A O 1
ATOM 1402 N N . ALA A 1 209 ? -6.081 -0.248 22.353 1.00 87.31 209 ALA A N 1
ATOM 1403 C CA . ALA A 1 209 ? -7.068 -1.236 22.755 1.00 87.31 209 ALA A CA 1
ATOM 1404 C C . ALA A 1 209 ? -8.146 -0.510 23.557 1.00 87.31 209 ALA A C 1
ATOM 1406 O O . ALA A 1 209 ? -7.818 0.357 24.381 1.00 87.31 209 ALA A O 1
ATOM 1407 N N . GLU A 1 210 ? -9.418 -0.836 23.326 1.00 80.00 210 GLU A N 1
ATOM 1408 C CA . GLU A 1 210 ? -10.490 -0.307 24.162 1.00 80.00 210 GLU A CA 1
ATOM 1409 C C . GLU A 1 210 ? -10.333 -0.915 25.560 1.00 80.00 210 GLU A C 1
ATOM 1411 O O . GLU A 1 210 ? -10.920 -1.940 25.897 1.00 80.00 210 GLU A O 1
ATOM 1416 N N . GLN A 1 211 ? -9.481 -0.304 26.384 1.00 64.25 211 GLN A N 1
ATOM 1417 C CA . GLN A 1 211 ? -9.272 -0.712 27.760 1.00 64.25 211 GLN A CA 1
ATOM 1418 C C . GLN A 1 211 ? -10.574 -0.501 28.501 1.00 64.25 211 GLN A C 1
ATOM 1420 O O . GLN A 1 211 ? -10.888 0.632 28.860 1.00 64.25 211 GLN A O 1
ATOM 1425 N N . GLY A 1 212 ? -11.324 -1.593 28.662 1.00 56.22 212 GLY A N 1
ATOM 1426 C CA . GLY A 1 212 ? -12.470 -1.721 29.546 1.00 56.22 212 GLY A CA 1
ATOM 1427 C C . GLY A 1 212 ? -13.189 -0.402 29.761 1.00 56.22 212 GLY A C 1
ATOM 1428 O O . GLY A 1 212 ? -13.205 0.092 30.888 1.00 56.22 212 GLY A O 1
ATOM 1429 N N . LYS A 1 213 ? -13.766 0.178 28.695 1.00 52.22 213 LYS A N 1
ATOM 1430 C CA . LYS A 1 213 ? -14.881 1.112 28.862 1.00 52.22 213 LYS A CA 1
ATOM 1431 C C . LYS A 1 213 ? -15.962 0.300 29.550 1.00 52.22 213 LYS A C 1
ATOM 1433 O O . LYS A 1 213 ? -16.745 -0.360 28.873 1.00 52.22 213 LYS A O 1
ATOM 1438 N N . GLU A 1 214 ? -15.854 0.266 30.875 1.00 56.75 214 GLU A N 1
ATOM 1439 C CA . GLU A 1 214 ? -16.712 -0.311 31.893 1.00 56.75 214 GLU A CA 1
ATOM 1440 C C . GLU A 1 214 ? -18.064 -0.631 31.278 1.00 56.75 214 GLU A C 1
ATOM 1442 O O . GLU A 1 214 ? -18.893 0.267 31.173 1.00 56.75 214 GLU A O 1
ATOM 1447 N N . SER A 1 215 ? -18.169 -1.850 30.716 1.00 59.72 215 SER A N 1
ATOM 1448 C CA . SER A 1 215 ? -19.268 -2.359 29.881 1.00 59.72 215 SER A CA 1
ATOM 1449 C C . SER A 1 215 ? -20.270 -1.264 29.540 1.00 59.72 215 SER A C 1
ATOM 1451 O O . SER A 1 215 ? -21.255 -1.133 30.272 1.00 59.72 215 SER A O 1
ATOM 1453 N N . ALA A 1 216 ? -19.944 -0.415 28.549 1.00 60.16 216 ALA A N 1
ATOM 1454 C CA . ALA A 1 216 ? -20.743 0.757 28.199 1.00 60.16 216 ALA A CA 1
ATOM 1455 C C . ALA A 1 216 ? -22.217 0.370 28.290 1.00 60.16 216 ALA A C 1
ATOM 1457 O O . ALA A 1 216 ? -22.658 -0.511 27.549 1.00 60.16 216 ALA A O 1
ATOM 1458 N N . LYS A 1 217 ? -22.900 0.915 29.308 1.00 67.19 217 LYS A N 1
ATOM 1459 C CA . LYS A 1 217 ? -24.206 0.437 29.766 1.00 67.19 217 LYS A CA 1
ATOM 1460 C C . LYS A 1 217 ? -25.094 0.308 28.539 1.00 67.19 217 LYS A C 1
ATOM 1462 O O . LYS A 1 217 ? -25.413 1.325 27.929 1.00 67.19 217 LYS A O 1
ATOM 1467 N N . TRP A 1 218 ? -25.384 -0.934 28.149 1.00 79.44 218 TRP A N 1
ATOM 1468 C CA . TRP A 1 218 ? -26.065 -1.236 26.896 1.00 79.44 218 TRP A CA 1
ATOM 1469 C C . TRP A 1 218 ? -27.320 -0.368 26.801 1.00 79.44 218 TRP A C 1
ATOM 1471 O O . TRP A 1 218 ? -28.160 -0.390 27.701 1.00 79.44 218 TRP A O 1
ATOM 1481 N N . ASP A 1 219 ? -27.413 0.454 25.755 1.00 83.94 219 ASP A N 1
ATOM 1482 C CA . ASP A 1 219 ? -28.485 1.443 25.598 1.00 83.94 219 ASP A CA 1
ATOM 1483 C C . ASP A 1 219 ? -29.777 0.822 25.041 1.00 83.94 219 ASP A C 1
ATOM 1485 O O . ASP A 1 219 ? -30.703 1.540 24.664 1.00 83.94 219 ASP A O 1
ATOM 1489 N N . GLY A 1 220 ? -29.844 -0.512 24.992 1.00 85.56 220 GLY A N 1
ATOM 1490 C CA . GLY A 1 220 ? -30.968 -1.264 24.450 1.00 85.56 220 GLY A CA 1
ATOM 1491 C C . GLY A 1 220 ? -31.007 -1.301 22.924 1.00 85.56 220 GLY A C 1
ATOM 1492 O O . GLY A 1 220 ? -31.951 -1.858 22.368 1.00 85.56 220 GLY A O 1
ATOM 1493 N N . LYS A 1 221 ? -30.037 -0.699 22.221 1.00 86.81 221 LYS A N 1
ATOM 1494 C CA . LYS A 1 221 ? -30.021 -0.731 20.757 1.00 86.81 221 LYS A CA 1
ATOM 1495 C C . LYS A 1 221 ? -29.301 -1.978 20.254 1.00 86.81 221 LYS A C 1
ATOM 1497 O O . LYS A 1 221 ? -28.242 -2.329 20.788 1.00 86.81 221 LYS A O 1
ATOM 1502 N N . PRO A 1 222 ? -29.835 -2.629 19.208 1.00 85.38 222 PRO A N 1
ATOM 1503 C CA . PRO A 1 222 ? -29.152 -3.741 18.586 1.00 85.38 222 PRO A CA 1
ATOM 1504 C C . PRO A 1 222 ? -27.867 -3.245 17.918 1.00 85.38 222 PRO A C 1
ATOM 1506 O O . PRO A 1 222 ? -27.880 -2.285 17.145 1.00 85.38 222 PRO A O 1
ATOM 1509 N N . ILE A 1 223 ? -26.751 -3.900 18.222 1.00 84.88 223 ILE A N 1
ATOM 1510 C CA . ILE A 1 223 ? -25.449 -3.616 17.616 1.00 84.88 223 ILE A CA 1
ATOM 1511 C C . ILE A 1 223 ? -25.073 -4.837 16.797 1.00 84.88 223 ILE A C 1
ATOM 1513 O O . ILE A 1 223 ? -24.783 -5.885 17.361 1.00 84.88 223 ILE A O 1
ATOM 1517 N N . VAL A 1 224 ? -25.057 -4.688 15.476 1.00 83.75 224 VAL A N 1
ATOM 1518 C CA . VAL A 1 224 ? -24.637 -5.733 14.540 1.00 83.75 224 VAL A CA 1
ATOM 1519 C C . VAL A 1 224 ? -23.167 -5.506 14.201 1.00 83.75 224 VAL A C 1
ATOM 1521 O O . VAL A 1 224 ? -22.809 -4.435 13.712 1.00 83.75 224 VAL A O 1
ATOM 1524 N N . ARG A 1 225 ? -22.307 -6.491 14.468 1.00 80.00 225 ARG A N 1
ATOM 1525 C CA . ARG A 1 225 ? -20.876 -6.443 14.153 1.00 80.00 225 ARG A CA 1
ATOM 1526 C C . ARG A 1 225 ? -20.500 -7.646 13.290 1.00 80.00 225 ARG A C 1
ATOM 1528 O O . ARG A 1 225 ? -20.786 -8.776 13.684 1.00 80.00 225 ARG A O 1
ATOM 1535 N N . PRO A 1 226 ? -19.862 -7.448 12.127 1.00 79.06 226 PRO A N 1
ATOM 1536 C CA . PRO A 1 226 ? -19.208 -8.560 11.458 1.00 79.06 226 PRO A CA 1
ATOM 1537 C C . PRO A 1 226 ? -18.100 -9.088 12.376 1.00 79.06 226 PRO A C 1
ATOM 1539 O O . PRO A 1 226 ? -17.316 -8.310 12.917 1.00 79.06 226 PRO A O 1
ATOM 1542 N N . GLU A 1 227 ? -18.054 -10.400 12.571 1.00 81.00 227 GLU A N 1
ATOM 1543 C CA . GLU A 1 227 ? -17.048 -11.062 13.393 1.00 81.00 227 GLU A CA 1
ATOM 1544 C C . GLU A 1 227 ? -16.241 -12.014 12.515 1.00 81.00 227 GLU A C 1
ATOM 1546 O O . GLU A 1 227 ? -16.802 -12.836 11.787 1.00 81.00 227 GLU A O 1
ATOM 1551 N N . VAL A 1 228 ? -14.916 -11.892 12.569 1.00 78.81 228 VAL A N 1
ATOM 1552 C CA . VAL A 1 228 ? -13.998 -12.839 11.938 1.00 78.81 228 VAL A CA 1
ATOM 1553 C C . VAL A 1 228 ? -13.199 -13.492 13.052 1.00 78.81 228 VAL A C 1
ATOM 1555 O O . VAL A 1 228 ? -12.369 -12.845 13.685 1.00 78.81 228 VAL A O 1
ATOM 1558 N N . THR A 1 229 ? -13.465 -14.770 13.301 1.00 83.88 229 THR A N 1
ATOM 1559 C CA . THR A 1 229 ? -12.781 -15.551 14.336 1.00 83.88 229 THR A CA 1
ATOM 1560 C C . THR A 1 229 ? -11.897 -16.605 13.675 1.00 83.88 229 THR A C 1
ATOM 1562 O O . THR A 1 229 ? -12.317 -17.310 12.755 1.00 83.88 229 THR A O 1
ATOM 1565 N N . SER A 1 230 ? -10.652 -16.715 14.140 1.00 76.31 230 SER A N 1
ATOM 1566 C CA . SER A 1 230 ? -9.742 -17.788 13.728 1.00 76.31 230 SER A CA 1
ATOM 1567 C C . SER A 1 230 ? -9.941 -19.004 14.630 1.00 76.31 230 SER A C 1
ATOM 1569 O O . SER A 1 230 ? -9.884 -18.886 15.852 1.00 76.31 230 SER A O 1
ATOM 1571 N N . LEU A 1 231 ? -10.160 -20.176 14.034 1.00 84.12 231 LEU A N 1
ATOM 1572 C CA . LEU A 1 231 ? -10.311 -21.455 14.729 1.00 84.12 231 LEU A CA 1
ATOM 1573 C C . LEU A 1 231 ? -9.142 -22.377 14.346 1.00 84.12 231 LEU A C 1
ATOM 1575 O O . LEU A 1 231 ? -8.613 -22.278 13.237 1.00 84.12 231 LEU A O 1
ATOM 1579 N N . PRO A 1 232 ? -8.729 -23.322 15.206 1.00 82.88 232 PRO A N 1
ATOM 1580 C CA . PRO A 1 232 ? -7.791 -24.360 14.794 1.00 82.88 232 PRO A CA 1
ATOM 1581 C C . PRO A 1 232 ? -8.359 -25.139 13.592 1.00 82.88 232 PRO A C 1
ATOM 1583 O O . PRO A 1 232 ? -9.354 -25.846 13.725 1.00 82.88 232 PRO A O 1
ATOM 1586 N N . GLY A 1 233 ? -7.749 -24.980 12.410 1.00 90.94 233 GLY A N 1
ATOM 1587 C CA . GLY A 1 233 ? -8.185 -25.622 11.161 1.00 90.94 233 GLY A CA 1
ATOM 1588 C C . GLY A 1 233 ? -8.970 -24.738 10.180 1.00 90.94 233 GLY A C 1
ATOM 1589 O O . GLY A 1 233 ? -9.377 -25.242 9.137 1.00 90.94 233 GLY A O 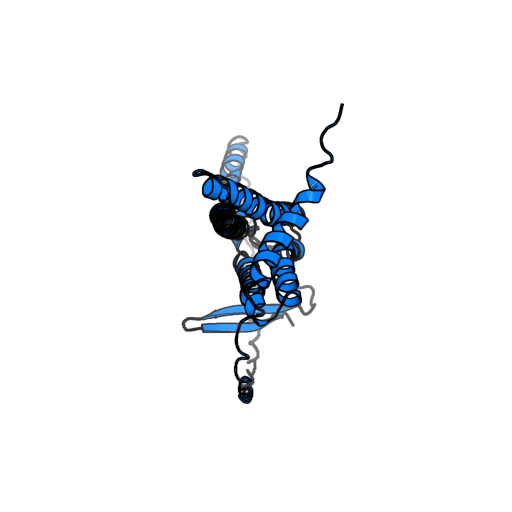1
ATOM 1590 N N . GLY A 1 234 ? -9.166 -23.441 10.457 1.00 86.19 234 GLY A N 1
ATOM 1591 C CA . GLY A 1 234 ? -9.802 -22.524 9.504 1.00 86.19 234 GLY A CA 1
ATOM 1592 C C . GLY A 1 234 ? -10.158 -21.146 10.069 1.00 86.19 234 GLY A C 1
ATOM 1593 O O . GLY A 1 234 ? -9.758 -20.771 11.166 1.00 86.19 234 GLY A O 1
ATOM 1594 N N . GLY A 1 235 ? -10.932 -20.378 9.305 1.00 83.94 235 GLY A N 1
ATOM 1595 C CA . GLY A 1 235 ? -11.525 -19.114 9.747 1.00 83.94 235 GLY A CA 1
ATOM 1596 C C . GLY A 1 235 ? -13.045 -19.177 9.649 1.00 83.94 235 GLY A C 1
ATOM 1597 O O . GLY A 1 235 ? -13.578 -19.809 8.738 1.00 83.94 235 GLY A O 1
ATOM 1598 N N . ALA A 1 236 ? -13.740 -18.524 10.575 1.00 87.06 236 ALA A N 1
ATOM 1599 C CA . ALA A 1 236 ? -15.179 -18.314 10.511 1.00 87.06 236 ALA A CA 1
ATOM 1600 C C . ALA A 1 236 ? -15.468 -16.825 10.295 1.00 87.06 236 ALA A C 1
ATOM 1602 O O . ALA A 1 236 ? -14.880 -15.974 10.963 1.00 87.06 236 ALA A O 1
ATOM 1603 N N . VAL A 1 237 ? -16.386 -16.527 9.375 1.00 86.31 237 VAL A N 1
ATOM 1604 C CA . VAL A 1 237 ? -16.975 -15.194 9.206 1.00 86.31 237 VAL A CA 1
ATOM 1605 C C . VAL A 1 237 ? -18.421 -15.284 9.672 1.00 86.31 237 VAL A C 1
ATOM 1607 O O . VAL A 1 237 ? -19.167 -16.152 9.220 1.00 86.31 237 VAL A O 1
ATOM 1610 N N . GLY A 1 238 ? -18.805 -14.410 10.591 1.00 89.88 238 GLY A N 1
ATOM 1611 C CA . GLY A 1 238 ? -20.130 -14.375 11.186 1.00 89.88 238 GLY A CA 1
ATOM 1612 C C . GLY A 1 238 ? -20.610 -12.953 11.426 1.00 89.88 238 GLY A C 1
ATOM 1613 O O . GLY A 1 238 ? -19.949 -11.970 11.092 1.00 89.88 238 GLY A O 1
ATOM 1614 N N . VAL A 1 239 ? -21.798 -12.856 12.007 1.00 85.12 239 VAL A N 1
ATOM 1615 C CA . VAL A 1 239 ? -22.384 -11.596 12.449 1.00 85.12 239 VAL A CA 1
ATOM 1616 C C . VAL A 1 239 ? -22.737 -11.770 13.922 1.00 85.12 239 VAL A C 1
ATOM 1618 O O . VAL A 1 239 ? -23.645 -12.529 14.254 1.00 85.12 239 VAL A O 1
ATOM 1621 N N . GLY A 1 240 ? -21.972 -11.117 14.793 1.00 82.50 240 GLY A N 1
ATOM 1622 C CA . GLY A 1 240 ? -22.185 -11.084 16.236 1.00 82.50 240 GLY A CA 1
ATOM 1623 C C . GLY A 1 240 ? -22.873 -9.788 16.657 1.00 82.50 240 GLY A C 1
ATOM 1624 O O . GLY A 1 240 ? -22.878 -8.799 15.922 1.00 82.50 240 GLY A O 1
ATOM 1625 N N . GLY A 1 241 ? -23.480 -9.764 17.840 1.00 80.88 241 GLY A N 1
ATOM 1626 C CA . GLY A 1 241 ? -24.149 -8.558 18.308 1.00 80.88 241 GLY A CA 1
ATOM 1627 C C . GLY A 1 241 ? -24.860 -8.694 19.642 1.00 80.88 241 GLY A C 1
ATOM 1628 O O . GLY A 1 241 ? -25.053 -9.794 20.150 1.00 80.88 241 GLY A O 1
ATOM 1629 N N . ALA A 1 242 ? -25.256 -7.548 20.190 1.00 76.69 242 ALA A N 1
ATOM 1630 C CA . ALA A 1 242 ? -26.304 -7.478 21.201 1.00 76.69 242 ALA A CA 1
ATOM 1631 C C . ALA A 1 242 ? -27.619 -7.183 20.470 1.00 76.69 242 ALA A C 1
ATOM 1633 O O . ALA A 1 242 ? -27.620 -6.316 19.592 1.00 76.69 242 ALA A O 1
ATOM 1634 N N . PHE A 1 243 ? -28.694 -7.898 20.802 1.00 77.94 243 PHE A N 1
ATOM 1635 C CA . PHE A 1 243 ? -30.033 -7.741 20.220 1.00 77.94 243 PHE A CA 1
ATOM 1636 C C . PHE A 1 243 ? -31.060 -7.512 21.324 1.00 77.94 243 PHE A C 1
ATOM 1638 O O . PHE A 1 243 ? -30.874 -8.096 22.416 1.00 77.94 243 PHE A O 1
#

Secondary structure (DSSP, 8-state):
----SSGGGSHHHHHHHHHHHHHTTSTTS--PPPPP-PPPP--PPPPPPPPPPPPPPP-PPPP-PPPPPPPPP-TTSHHHHHHHHTTS---EEE-HHHHHHHHHHHHHHHHHHHHH-HHHHHHHHHHHHHHHHHHHHHTT-HHHHHHHHHHHHHHHHHHHHHHHHHHTTT---HHHHHHHHHHHHHHHHHHHHHHHHHHIIIIISEEE-----TT----S--EEEEEEEEETTEEEEEEEEE-

Sequence (243 aa):
MKPFVFAAALVPSVLVAIVSASVAHADDLPALPEPAVTAAPTVTAAPSVTLVPAAPAATTPPPAAAQPVAAPSTPTLVARRRAETEGEEAPREWYGYQTLVVDLAGIGMTAGAAGGGYPLAIAGLATYVVGGPIVHAAHGHGAKVAIDLGIRLGAPTVGGLTGILLGCAGGCSGDLGGLAGAIGGAFGAGLGVVTAIVIDSAVLAREPAEQGKESAKWDGKPIVRPEVTSLPGGGAVGVGGAF

pLDDT: mean 79.55, std 18.17, range [39.69, 98.44]

Radius of gyration: 28.22 Å; chains: 1; bounding box: 59×59×91 Å

Foldseek 3Di:
DDDDPPPPPCLVVVVVVLVVVLVVPPPPDDDDPDPDPDDDDDDDDDDDDDDDDDDDDDDDDDDDDDDDDDDDDDPPPPVVVVVVVVPPPFDKDAPLVQLVVQLCQLVVQLVCCVVVPDVSNVVSLCSNLQVLLVVCVVVVNNVLSVVLNCLSSPQLVVQLVVQLCVLCPVHLPDPSSVVSSSVRSVVRSVVSSVVSSCCSRVPVRIGRDPPCPPPVPPPPDKDWDFDWDDDVPGIDTDIDIDD